Protein AF-A0AA39JCR6-F1 (afdb_monomer)

Foldseek 3Di:
DDFDDDDLQLQLLRQVLVLLLVVCVVDVVVQLVLQVQQPCVASVVLSVVSVCCVVVNDPVVVSSVVLLVVLCVVCVPASPGSDHHDNCSSVVVSRRGPDDQKDKDKDFPVVDPDDLPAPPADQEVQSVPAQSHWAWDPDADPPPRGTITMTMFGQHDRPDDDDDPPPDPHDRNDYDQKDWYAGPVRRIDMDGDRHDWDDDPSGIDD

Sequence (206 aa):
PVGLIWQNNSCAYDCVLTVLCQIWKEDVNLWSNMFAEVNTDWLGRLSNMLRRYTAGLTSFENVRDELRQKYAILDPVHMRYGSFTYVSKVLQPLFLNDRPVRSSIIVCSSINDGILEETMSFYSIRDWVSHDSWERQGSRCSACGAVTHRRYNWNMLPNLLAFSLSGTQHELREIDTEFTLADVHTVRKTYKLRGIIYHSGNHFTA

Nearest PDB structures (foldseek):
  6n13-assembly1_B  TM=3.386E-01  e=4.428E+00  Homo sapiens

Mean predicted aligned error: 6.38 Å

Radius of gyration: 19.6 Å; Cα contacts (8 Å, |Δi|>4): 275; chains: 1; bounding box: 47×36×56 Å

Solvent-accessible surface area (backbone atoms only — not comparable to full-atom values): 12205 Å² total; per-residue (Å²): 135,90,78,68,84,80,53,60,59,34,33,39,57,46,30,53,50,51,40,53,49,55,60,31,67,76,40,57,70,62,37,38,50,55,29,31,71,41,24,53,85,41,29,26,42,45,42,56,44,51,49,37,29,77,70,68,76,45,53,68,62,52,49,50,50,56,51,43,50,56,42,23,72,76,35,56,84,72,39,34,82,60,43,72,65,54,52,61,68,64,43,47,64,48,68,44,51,92,57,79,41,63,49,76,47,81,44,50,54,85,78,45,95,60,87,78,69,72,64,89,65,47,53,31,59,61,53,58,70,37,75,76,39,43,45,79,47,96,53,57,34,89,89,78,63,38,59,22,30,36,38,45,46,34,67,43,82,72,94,74,85,87,85,76,72,82,87,57,92,59,73,63,78,46,80,63,63,58,50,74,47,60,28,81,83,66,54,70,49,77,48,65,64,79,73,63,77,49,79,57,95,96,41,45,46,96

O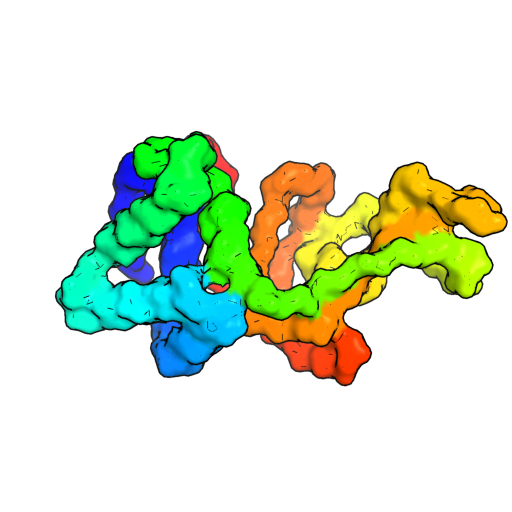rganism: NCBI:txid47425

Secondary structure (DSSP, 8-state):
--PPPP-TT-HHHHHHHHHHHHHHHH-HHHHHHHHHHH-IIIIIHHHHHHHHHHTTSS-HHHHHHHHHHHHHHH-TTTS-TTS---HHHHHHHHT--SS--EEEEEEETTT--S------S-SSHHHHHSTT-EEEEEEEPTTT--EEEEEEEESS--S------TT-SS------SEEEEE-TT--EEEEE-----EEETTEEE-

Structure (mmCIF, N/CA/C/O backbone):
data_AF-A0AA39JCR6-F1
#
_entry.id   AF-A0AA39JCR6-F1
#
loop_
_atom_site.group_PDB
_atom_site.id
_atom_site.type_symbol
_atom_site.label_atom_id
_atom_site.label_alt_id
_atom_site.label_comp_id
_atom_site.label_asym_id
_atom_site.label_entity_id
_atom_site.label_seq_id
_atom_site.pdbx_PDB_ins_code
_atom_site.Cartn_x
_atom_site.Cartn_y
_atom_site.Cartn_z
_atom_site.occupancy
_atom_site.B_iso_or_equiv
_atom_site.auth_seq_id
_atom_site.auth_comp_id
_atom_site.auth_asym_id
_atom_site.auth_atom_id
_atom_site.pdbx_PDB_model_num
ATOM 1 N N . PRO A 1 1 ? -19.114 -1.820 7.420 1.00 57.16 1 PRO A N 1
ATOM 2 C CA . PRO A 1 1 ? -17.769 -1.402 7.893 1.00 57.16 1 PRO A CA 1
ATOM 3 C C . PRO A 1 1 ? -17.896 -0.304 8.955 1.00 57.16 1 PRO A C 1
ATOM 5 O O . PRO A 1 1 ? -18.677 0.618 8.753 1.00 57.16 1 PRO A O 1
ATOM 8 N N . VAL A 1 2 ? -17.183 -0.421 10.080 1.00 66.12 2 VAL A N 1
ATOM 9 C CA . VAL A 1 2 ? -17.065 0.681 11.049 1.00 66.12 2 VAL A CA 1
ATOM 10 C C . VAL A 1 2 ? -15.907 1.552 10.571 1.00 66.12 2 VAL A C 1
ATOM 12 O O . VAL A 1 2 ? -14.773 1.079 10.527 1.00 66.12 2 VAL A O 1
ATOM 15 N N . GLY A 1 3 ? -16.220 2.761 10.109 1.00 76.31 3 GLY A N 1
ATOM 16 C CA . GLY A 1 3 ? -15.221 3.749 9.707 1.00 76.31 3 GLY A CA 1
ATOM 17 C C . GLY A 1 3 ? -14.631 4.481 10.911 1.00 76.31 3 GLY A C 1
ATOM 18 O O . GLY A 1 3 ? -15.131 4.357 12.027 1.00 76.31 3 GLY A O 1
ATOM 19 N N . LEU A 1 4 ? -13.575 5.251 10.663 1.00 88.31 4 LEU A N 1
ATOM 20 C CA . LEU A 1 4 ? -13.015 6.195 11.629 1.00 88.31 4 LEU A CA 1
ATOM 21 C C . LEU A 1 4 ? -13.820 7.491 11.624 1.00 88.31 4 LEU A C 1
ATOM 23 O O . LEU A 1 4 ? -14.208 7.984 10.562 1.00 88.31 4 LEU A O 1
ATOM 27 N N . ILE A 1 5 ? -14.028 8.079 12.801 1.00 88.75 5 ILE A N 1
ATOM 28 C CA . ILE A 1 5 ? -14.567 9.437 12.885 1.00 88.75 5 ILE A CA 1
ATOM 29 C C . ILE A 1 5 ? -13.461 10.418 12.482 1.00 88.75 5 ILE A C 1
ATOM 31 O O . ILE A 1 5 ? -12.427 10.525 13.151 1.00 88.75 5 ILE A O 1
ATOM 35 N N . TRP A 1 6 ? -13.682 11.138 11.378 1.00 87.75 6 TRP A N 1
ATOM 36 C CA . TRP A 1 6 ? -12.725 12.114 10.861 1.00 87.75 6 TRP A CA 1
ATOM 37 C C . TRP A 1 6 ? -12.461 13.227 11.881 1.00 87.75 6 TRP A C 1
ATOM 39 O O . TRP A 1 6 ? -13.390 13.849 12.397 1.00 87.75 6 TRP A O 1
ATOM 49 N N . GLN A 1 7 ? -11.184 13.501 12.160 1.00 89.12 7 GLN A N 1
ATOM 50 C CA . GLN A 1 7 ? -10.790 14.535 13.110 1.00 89.12 7 GLN A CA 1
ATOM 51 C C . GLN A 1 7 ? -9.405 15.112 12.796 1.00 89.12 7 GLN A C 1
ATOM 53 O O . GLN A 1 7 ? -8.451 14.389 12.509 1.00 89.12 7 GLN A O 1
ATOM 58 N N . ASN A 1 8 ? -9.248 16.434 12.926 1.00 88.88 8 ASN A N 1
ATOM 59 C CA . ASN A 1 8 ? -7.949 17.109 12.808 1.00 88.88 8 ASN A CA 1
ATOM 60 C C . ASN A 1 8 ? -7.215 16.749 11.500 1.00 88.88 8 ASN A C 1
ATOM 62 O O . ASN A 1 8 ? -6.058 16.325 11.539 1.00 88.88 8 ASN A O 1
ATOM 66 N N . ASN A 1 9 ? -7.901 16.843 10.355 1.00 90.31 9 ASN A N 1
ATOM 67 C CA . ASN A 1 9 ? -7.351 16.527 9.029 1.00 90.31 9 ASN A CA 1
ATOM 68 C C . ASN A 1 9 ? -6.806 15.088 8.897 1.00 90.31 9 ASN A C 1
ATOM 70 O O . ASN A 1 9 ? -5.835 14.840 8.188 1.00 90.31 9 ASN A O 1
ATOM 74 N N . SER A 1 10 ? -7.428 14.116 9.574 1.00 93.00 10 SER A N 1
ATOM 75 C CA . SER A 1 10 ? -6.982 12.717 9.573 1.00 93.00 10 SER A CA 1
ATOM 76 C C . SER A 1 10 ? -7.332 11.900 8.331 1.00 93.00 10 SER A C 1
ATOM 78 O O . SER A 1 10 ? -6.876 10.767 8.234 1.00 93.00 10 SER A O 1
ATOM 80 N N . CYS A 1 11 ? -8.107 12.433 7.385 1.00 93.25 11 CYS A N 1
ATOM 81 C CA . CYS A 1 11 ? -8.759 11.656 6.324 1.00 93.25 11 CYS A CA 1
ATOM 82 C C . CYS A 1 11 ? -7.802 10.753 5.521 1.00 93.25 11 CYS A C 1
ATOM 84 O O . CYS A 1 11 ? -8.154 9.618 5.215 1.00 93.25 11 CYS A O 1
ATOM 86 N N . ALA A 1 12 ? -6.565 11.190 5.258 1.00 93.56 12 ALA A N 1
ATOM 87 C CA . ALA A 1 12 ? -5.547 10.350 4.618 1.00 93.56 12 ALA A CA 1
ATOM 88 C C . ALA A 1 12 ? -5.188 9.103 5.454 1.00 93.56 12 ALA A C 1
ATOM 90 O O . ALA A 1 12 ? -5.100 8.000 4.917 1.00 93.56 12 ALA A O 1
ATOM 91 N N . TYR A 1 13 ? -5.014 9.265 6.770 1.00 95.31 13 TYR A N 1
ATOM 92 C CA . TYR A 1 13 ? -4.784 8.152 7.695 1.00 95.31 13 TYR A CA 1
ATOM 93 C C . TYR A 1 13 ? -6.018 7.264 7.796 1.00 95.31 13 TYR A C 1
ATOM 95 O O . TYR A 1 13 ? -5.885 6.045 7.750 1.00 95.31 13 TYR A O 1
ATOM 103 N N . ASP A 1 14 ? -7.202 7.870 7.898 1.00 95.50 14 ASP A N 1
ATOM 104 C CA . ASP A 1 14 ? -8.459 7.146 8.068 1.00 95.50 14 ASP A CA 1
ATOM 105 C C . ASP A 1 14 ? -8.721 6.202 6.891 1.00 95.50 14 ASP A C 1
ATOM 107 O O . ASP A 1 14 ? -9.046 5.031 7.088 1.00 95.50 14 ASP A O 1
ATOM 111 N N . CYS A 1 15 ? -8.492 6.685 5.668 1.00 95.12 15 CYS A N 1
ATOM 112 C CA . CYS A 1 15 ? -8.613 5.903 4.441 1.00 95.12 15 CYS A CA 1
ATOM 113 C C . CYS A 1 15 ? -7.629 4.730 4.407 1.00 95.12 15 CYS A C 1
ATOM 115 O O . CYS A 1 15 ? -8.031 3.582 4.220 1.00 95.12 15 CYS A O 1
ATOM 117 N N . VAL A 1 16 ? -6.340 5.006 4.636 1.00 95.94 16 VAL A N 1
ATOM 118 C CA . VAL A 1 16 ? -5.291 3.975 4.618 1.00 95.94 16 VAL A CA 1
ATOM 119 C C . VAL A 1 16 ? -5.554 2.913 5.686 1.00 95.94 16 VAL A C 1
ATOM 121 O O . VAL A 1 16 ? -5.506 1.718 5.396 1.00 95.94 16 VAL A O 1
ATOM 124 N N . LEU A 1 17 ? -5.874 3.330 6.912 1.00 96.69 17 LEU A N 1
ATOM 125 C CA . LEU A 1 17 ? -6.163 2.420 8.016 1.00 96.69 17 LEU A CA 1
ATOM 126 C C . LEU A 1 17 ? -7.419 1.601 7.761 1.00 96.69 17 LEU A C 1
ATOM 128 O O . LEU A 1 17 ? -7.417 0.414 8.068 1.00 96.69 17 LEU A O 1
ATOM 132 N N . THR A 1 18 ? -8.467 2.195 7.190 1.00 95.94 18 THR A N 1
ATOM 133 C CA . THR A 1 18 ? -9.698 1.469 6.861 1.00 95.94 18 THR A CA 1
ATOM 134 C C . THR A 1 18 ? -9.405 0.340 5.878 1.00 95.94 18 THR A C 1
ATOM 136 O O . THR A 1 18 ? -9.743 -0.806 6.173 1.00 95.94 18 THR A O 1
ATOM 139 N N . VAL A 1 19 ? -8.703 0.620 4.773 1.00 96.38 19 VAL A N 1
ATOM 140 C CA . VAL A 1 19 ? -8.328 -0.400 3.777 1.00 96.38 19 VAL A CA 1
ATOM 141 C C . VAL A 1 19 ? -7.448 -1.487 4.400 1.00 96.38 19 VAL A C 1
ATOM 143 O O . VAL A 1 19 ? -7.758 -2.672 4.286 1.00 96.38 19 VAL A O 1
ATOM 146 N N . LEU A 1 20 ? -6.384 -1.109 5.117 1.00 97.12 20 LEU A N 1
ATOM 147 C CA . LEU A 1 20 ? -5.472 -2.076 5.742 1.00 97.12 20 LEU A CA 1
ATOM 148 C C . LEU A 1 20 ? -6.151 -2.910 6.834 1.00 97.12 20 LEU A C 1
ATOM 150 O O . LEU A 1 20 ? -5.862 -4.097 6.961 1.00 97.12 20 LEU A O 1
ATOM 154 N N . CYS A 1 21 ? -7.068 -2.321 7.601 1.00 96.69 21 CYS A N 1
ATOM 155 C CA . CYS A 1 21 ? -7.854 -3.029 8.607 1.00 96.69 21 CYS A CA 1
ATOM 156 C C . CYS A 1 21 ? -8.801 -4.041 7.957 1.00 96.69 21 CYS A C 1
ATOM 158 O O . CYS A 1 21 ? -8.893 -5.165 8.444 1.00 96.69 21 CYS A O 1
ATOM 160 N N . GLN A 1 22 ? -9.462 -3.690 6.845 1.00 95.50 22 GLN A N 1
ATOM 161 C CA . GLN A 1 22 ? -10.295 -4.651 6.111 1.00 95.50 22 GLN A CA 1
ATOM 162 C C . GLN A 1 22 ? -9.467 -5.832 5.612 1.00 95.50 22 GLN A C 1
ATOM 164 O O . GLN A 1 22 ? -9.835 -6.967 5.896 1.00 95.50 22 GLN A O 1
ATOM 169 N N . ILE A 1 23 ? -8.323 -5.568 4.970 1.00 96.38 23 ILE A N 1
ATOM 170 C CA . ILE A 1 23 ? -7.386 -6.611 4.528 1.00 96.38 23 ILE A CA 1
ATOM 171 C C . ILE A 1 23 ? -7.001 -7.508 5.708 1.00 96.38 23 ILE A C 1
ATOM 173 O O . ILE A 1 23 ? -7.163 -8.721 5.650 1.00 96.38 23 ILE A O 1
ATOM 177 N N . TRP A 1 24 ? -6.545 -6.908 6.809 1.00 97.50 24 TRP A N 1
ATOM 178 C CA . TRP A 1 24 ? -6.063 -7.642 7.976 1.00 97.50 24 TRP A CA 1
ATOM 179 C C . TRP A 1 24 ? -7.145 -8.506 8.640 1.00 97.50 24 TRP A C 1
ATOM 181 O O . TRP A 1 24 ? -6.852 -9.598 9.123 1.00 97.50 24 TRP A O 1
ATOM 191 N N . LYS A 1 25 ? -8.403 -8.051 8.645 1.00 96.06 25 LYS A N 1
ATOM 192 C CA . LYS A 1 25 ? -9.530 -8.787 9.235 1.00 96.06 25 LYS A CA 1
ATOM 193 C C . LYS A 1 25 ? -9.978 -10.001 8.420 1.00 96.06 25 LYS A C 1
ATOM 195 O O . LYS A 1 25 ? -10.699 -10.820 8.982 1.00 96.06 25 LYS A O 1
ATOM 200 N N . GLU A 1 26 ? -9.586 -10.129 7.151 1.00 95.62 26 GLU A N 1
ATOM 201 C CA . GLU A 1 26 ? -9.928 -11.309 6.339 1.00 95.62 26 GLU A CA 1
ATOM 202 C C . GLU A 1 26 ? -9.328 -12.592 6.922 1.00 95.62 26 GLU A C 1
ATOM 204 O O . GLU A 1 26 ? -9.999 -13.615 6.997 1.00 95.62 26 GLU A O 1
ATOM 209 N N . ASP A 1 27 ? -8.076 -12.511 7.370 1.00 97.12 27 ASP A N 1
ATOM 210 C CA . ASP A 1 27 ? -7.384 -13.568 8.101 1.00 97.12 27 ASP A CA 1
ATOM 211 C C . ASP A 1 27 ? -6.324 -12.926 9.000 1.00 97.12 27 ASP A C 1
ATOM 213 O O . ASP A 1 27 ? -5.224 -12.567 8.571 1.00 97.12 27 ASP A O 1
ATOM 217 N N . VAL A 1 28 ? -6.676 -12.779 10.276 1.00 97.25 28 VAL A N 1
ATOM 218 C CA . VAL A 1 28 ? -5.853 -12.091 11.275 1.00 97.25 28 VAL A CA 1
ATOM 219 C C . VAL A 1 28 ? -4.483 -12.744 11.444 1.00 97.25 28 VAL A C 1
ATOM 221 O O . VAL A 1 28 ? -3.499 -12.041 11.687 1.00 97.25 28 VAL A O 1
ATOM 224 N N . ASN A 1 29 ? -4.388 -14.069 11.341 1.00 96.75 29 ASN A N 1
ATOM 225 C CA . ASN A 1 29 ? -3.125 -14.771 11.555 1.00 96.75 29 ASN A CA 1
ATOM 226 C C . ASN A 1 29 ? -2.219 -14.612 10.336 1.00 96.75 29 ASN A C 1
ATOM 228 O O . ASN A 1 29 ? -1.067 -14.199 10.484 1.00 96.75 29 ASN A O 1
ATOM 232 N N . LEU A 1 30 ? -2.762 -14.851 9.141 1.00 96.81 30 LEU A N 1
ATOM 233 C CA . LEU A 1 30 ? -2.040 -14.688 7.883 1.00 96.81 30 LEU A CA 1
ATOM 234 C C . LEU A 1 30 ? -1.541 -13.252 7.710 1.00 96.81 30 LEU A C 1
ATOM 236 O O . LEU A 1 30 ? -0.349 -13.026 7.500 1.00 96.81 30 LEU A O 1
ATOM 240 N N . TRP A 1 31 ? -2.429 -12.267 7.849 1.00 97.44 31 TRP A N 1
ATOM 241 C CA . TRP A 1 31 ? -2.084 -10.876 7.581 1.00 97.44 31 TRP A CA 1
ATOM 242 C C . TRP A 1 31 ? -1.215 -10.247 8.662 1.00 97.44 31 TRP A C 1
ATOM 244 O O . TRP A 1 31 ? -0.433 -9.357 8.344 1.00 97.44 31 TRP A O 1
ATOM 254 N N . SER A 1 32 ? -1.269 -10.720 9.912 1.00 97.25 32 SER A N 1
ATOM 255 C CA . SER A 1 32 ? -0.290 -10.291 10.922 1.00 97.25 32 SER A CA 1
ATOM 256 C C . SER A 1 32 ? 1.132 -10.687 10.523 1.00 97.25 32 SER A C 1
ATOM 258 O O . SER A 1 32 ? 2.037 -9.861 10.639 1.00 97.25 32 SER A O 1
ATOM 260 N N . ASN A 1 33 ? 1.310 -11.909 10.007 1.00 96.56 33 ASN A N 1
ATOM 261 C CA . ASN A 1 33 ? 2.604 -12.390 9.522 1.00 96.56 33 ASN A CA 1
ATOM 262 C C . ASN A 1 33 ? 3.027 -11.634 8.257 1.00 96.56 33 ASN A C 1
ATOM 264 O O . ASN A 1 33 ? 4.115 -11.067 8.223 1.00 96.56 33 ASN A O 1
ATOM 268 N N . MET A 1 34 ? 2.139 -11.522 7.262 1.00 95.50 34 MET A N 1
ATOM 269 C CA . MET A 1 34 ? 2.436 -10.808 6.013 1.00 95.50 34 MET A CA 1
ATOM 270 C C . MET A 1 34 ? 2.773 -9.330 6.234 1.00 95.50 34 MET A C 1
ATOM 272 O O . MET A 1 34 ? 3.615 -8.787 5.525 1.00 95.50 34 MET A O 1
ATOM 276 N N . PHE A 1 35 ? 2.131 -8.664 7.197 1.00 96.31 35 PHE A N 1
ATOM 277 C CA . PHE A 1 35 ? 2.441 -7.278 7.551 1.00 96.31 35 PHE A CA 1
ATOM 278 C C . PHE A 1 35 ? 3.835 -7.165 8.177 1.00 96.31 35 PHE A C 1
ATOM 280 O O . PHE A 1 35 ? 4.591 -6.265 7.819 1.00 96.31 35 PHE A O 1
ATOM 287 N N . ALA A 1 36 ? 4.188 -8.085 9.078 1.00 94.81 36 ALA A N 1
ATOM 288 C CA . ALA A 1 36 ? 5.503 -8.111 9.712 1.00 94.81 36 ALA A CA 1
ATOM 289 C C . ALA A 1 36 ? 6.638 -8.450 8.728 1.00 94.81 36 ALA A C 1
ATOM 291 O O . ALA A 1 36 ? 7.747 -7.955 8.905 1.00 94.81 36 ALA A O 1
ATOM 292 N N . GLU A 1 37 ? 6.361 -9.243 7.687 1.00 92.94 37 GLU A N 1
ATOM 293 C CA . GLU A 1 37 ? 7.314 -9.551 6.609 1.00 92.94 37 GLU A CA 1
ATOM 294 C C . GLU A 1 37 ? 7.673 -8.338 5.744 1.00 92.94 37 GLU A C 1
ATOM 296 O O . GLU A 1 37 ? 8.781 -8.285 5.214 1.00 92.94 37 GLU A O 1
ATOM 301 N N . VAL A 1 38 ? 6.758 -7.373 5.578 1.00 92.31 38 VAL A N 1
ATOM 302 C CA . VAL A 1 38 ? 7.065 -6.128 4.851 1.00 92.31 38 VAL A CA 1
ATOM 303 C C . VAL A 1 38 ? 8.031 -5.281 5.674 1.00 92.31 38 VAL A C 1
ATOM 305 O O . VAL A 1 38 ? 9.079 -4.877 5.175 1.00 92.31 38 VAL A O 1
ATOM 308 N N . ASN A 1 39 ? 7.662 -5.022 6.929 1.00 93.25 39 ASN A N 1
ATOM 309 C CA . ASN A 1 39 ? 8.529 -4.468 7.962 1.00 93.25 39 ASN A CA 1
ATOM 310 C C . ASN A 1 39 ? 7.868 -4.646 9.337 1.00 93.25 39 ASN A C 1
ATOM 312 O O . ASN A 1 39 ? 6.644 -4.557 9.502 1.00 93.25 39 ASN A O 1
ATOM 316 N N . THR A 1 40 ? 8.685 -4.840 10.365 1.00 94.19 40 THR A N 1
ATOM 317 C CA . THR A 1 40 ? 8.201 -4.992 11.743 1.00 94.19 40 THR A CA 1
ATOM 318 C C . THR A 1 40 ? 7.857 -3.648 12.391 1.00 94.19 40 THR A C 1
ATOM 320 O O . THR A 1 40 ? 6.926 -3.565 13.197 1.00 94.19 40 THR A O 1
ATOM 323 N N . ASP A 1 41 ? 8.553 -2.577 12.005 1.00 94.31 41 ASP A N 1
ATOM 324 C CA . ASP A 1 41 ? 8.458 -1.260 12.643 1.00 94.31 41 ASP A CA 1
ATOM 325 C C . ASP A 1 41 ? 7.154 -0.504 12.374 1.00 94.31 41 ASP A C 1
ATOM 327 O O . ASP A 1 41 ? 6.732 0.303 13.224 1.00 94.31 41 ASP A O 1
ATOM 331 N N . TRP A 1 42 ? 6.520 -0.749 11.224 1.00 95.81 42 TRP A N 1
ATOM 332 C CA . TRP A 1 42 ? 5.294 -0.080 10.796 1.00 95.81 42 TRP A CA 1
ATOM 333 C C . TRP A 1 42 ? 4.131 -1.039 10.625 1.00 95.81 42 TRP A C 1
ATOM 335 O O . TRP A 1 42 ? 3.200 -0.978 11.424 1.00 95.81 42 TRP A O 1
ATOM 345 N N . LEU A 1 43 ? 4.157 -1.913 9.618 1.00 96.25 43 LEU A N 1
ATOM 346 C CA . LEU A 1 43 ? 3.034 -2.815 9.352 1.00 96.25 43 LEU A CA 1
ATOM 347 C C . LEU A 1 43 ? 2.933 -3.909 10.420 1.00 96.25 43 LEU A C 1
ATOM 349 O O . LEU A 1 43 ? 1.836 -4.159 10.926 1.00 96.25 43 LEU A O 1
ATOM 353 N N . GLY A 1 44 ? 4.056 -4.483 10.859 1.00 96.44 44 GLY A N 1
ATOM 354 C CA . GLY A 1 44 ? 4.084 -5.394 12.009 1.00 96.44 44 GLY A CA 1
ATOM 355 C C . GLY A 1 44 ? 3.588 -4.737 13.305 1.00 96.44 44 GLY A C 1
ATOM 356 O O . GLY A 1 44 ? 2.830 -5.328 14.070 1.00 96.44 44 GLY A O 1
ATOM 357 N N . ARG A 1 45 ? 3.932 -3.468 13.548 1.00 96.81 45 ARG A N 1
ATOM 358 C CA . ARG A 1 45 ? 3.365 -2.705 14.671 1.00 96.81 45 ARG A CA 1
ATOM 359 C C . ARG A 1 45 ? 1.869 -2.446 14.488 1.00 96.81 45 ARG A C 1
ATOM 361 O O . ARG A 1 45 ? 1.116 -2.592 15.449 1.00 96.81 45 ARG A O 1
ATOM 368 N N . LEU A 1 46 ? 1.427 -2.084 13.285 1.00 97.75 46 LEU A N 1
ATOM 369 C CA . LEU A 1 46 ? 0.019 -1.841 12.976 1.00 97.75 46 LEU A CA 1
ATOM 370 C C . LEU A 1 46 ? -0.835 -3.079 13.249 1.00 97.75 46 LEU A C 1
ATOM 372 O O . LEU A 1 46 ? -1.883 -2.945 13.873 1.00 97.75 46 LEU A O 1
ATOM 376 N N . SER A 1 47 ? -0.382 -4.276 12.869 1.00 97.56 47 SER A N 1
ATOM 377 C CA . SER A 1 47 ? -1.123 -5.513 13.144 1.00 97.56 47 SER A CA 1
ATOM 378 C C . SER A 1 47 ? -1.319 -5.748 14.650 1.00 97.56 47 SER A C 1
ATOM 380 O O . SER A 1 47 ? -2.416 -6.107 15.081 1.00 97.56 47 SER A O 1
ATOM 382 N N . ASN A 1 48 ? -0.317 -5.434 15.481 1.00 97.62 48 ASN A N 1
ATOM 383 C CA . ASN A 1 48 ? -0.449 -5.469 16.943 1.00 97.62 48 ASN A CA 1
ATOM 384 C C . ASN A 1 48 ? -1.469 -4.442 17.463 1.00 97.62 48 ASN A C 1
ATOM 386 O O . ASN A 1 48 ? -2.263 -4.743 18.357 1.00 97.62 48 ASN A O 1
ATOM 390 N N . MET A 1 49 ? -1.487 -3.233 16.895 1.00 97.75 49 MET A N 1
ATOM 391 C CA . MET A 1 49 ? -2.476 -2.211 17.252 1.00 97.75 49 MET A CA 1
ATOM 392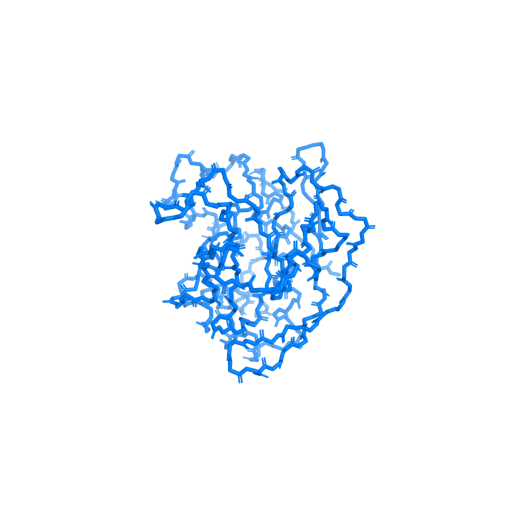 C C . MET A 1 49 ? -3.900 -2.633 16.855 1.00 97.75 49 MET A C 1
ATOM 394 O O . MET A 1 49 ? -4.814 -2.521 17.672 1.00 97.75 49 MET A O 1
ATOM 398 N N . LEU A 1 50 ? -4.082 -3.195 15.656 1.00 97.50 50 LEU A N 1
ATOM 399 C CA . LEU A 1 50 ? -5.365 -3.720 15.173 1.00 97.50 50 LEU A CA 1
ATOM 400 C C . LEU A 1 50 ? -5.863 -4.910 16.005 1.00 97.50 50 LEU A C 1
ATOM 402 O O . LEU A 1 50 ? -7.066 -5.041 16.243 1.00 97.50 50 LEU A O 1
ATOM 406 N N . ARG A 1 51 ? -4.952 -5.741 16.522 1.00 97.44 51 ARG A N 1
ATOM 407 C CA . ARG A 1 51 ? -5.282 -6.818 17.464 1.00 97.44 51 ARG A CA 1
ATOM 408 C C . ARG A 1 51 ? -5.851 -6.276 18.773 1.00 97.44 51 ARG A C 1
ATOM 410 O O . ARG A 1 51 ? -6.874 -6.771 19.233 1.00 97.44 51 ARG A O 1
ATOM 417 N N . ARG A 1 52 ? -5.248 -5.226 19.344 1.00 97.56 52 ARG A N 1
ATOM 418 C CA . ARG A 1 52 ? -5.806 -4.548 20.533 1.00 97.56 52 ARG A CA 1
ATOM 419 C C . ARG A 1 52 ? -7.182 -3.950 20.238 1.00 97.56 52 ARG A C 1
ATOM 421 O O . ARG A 1 52 ? -8.084 -4.093 21.055 1.00 97.56 52 ARG A O 1
ATOM 428 N N . TYR A 1 53 ? -7.348 -3.324 19.073 1.00 96.06 53 TYR A N 1
ATOM 429 C CA . TYR A 1 53 ? -8.626 -2.744 18.653 1.00 96.06 53 TYR A CA 1
ATOM 430 C C . TYR A 1 53 ? -9.727 -3.806 18.539 1.00 96.06 53 TYR A C 1
ATOM 432 O O . TYR A 1 53 ? -10.789 -3.672 19.137 1.00 96.06 53 TYR A O 1
ATOM 440 N N . THR A 1 54 ? -9.465 -4.902 17.828 1.00 94.62 54 THR A N 1
ATOM 441 C CA . THR A 1 54 ? -10.453 -5.980 17.645 1.00 94.62 54 THR A CA 1
ATOM 442 C C . THR A 1 54 ? -10.740 -6.775 18.915 1.00 94.62 54 THR A C 1
ATOM 444 O O . THR A 1 54 ? -11.831 -7.323 19.041 1.00 94.62 54 THR A O 1
ATOM 447 N N . ALA A 1 55 ? -9.819 -6.779 19.880 1.00 95.69 55 ALA A N 1
ATOM 448 C CA . ALA A 1 55 ? -10.051 -7.296 21.226 1.00 95.69 55 ALA A CA 1
ATOM 449 C C . ALA A 1 55 ? -10.830 -6.325 22.143 1.00 95.69 55 ALA A C 1
ATOM 451 O O . ALA A 1 55 ? -11.049 -6.642 23.308 1.00 95.69 55 ALA A O 1
ATOM 452 N N . GLY A 1 56 ? -11.220 -5.138 21.659 1.00 95.94 56 GLY A N 1
ATOM 453 C CA . GLY A 1 56 ? -11.925 -4.124 22.454 1.00 95.94 56 GLY A CA 1
ATOM 454 C C . GLY A 1 56 ? -11.048 -3.404 23.485 1.00 95.94 56 GLY A C 1
ATOM 455 O O . GLY A 1 56 ? -11.568 -2.716 24.356 1.00 95.94 56 GLY A O 1
ATOM 456 N N . LEU A 1 57 ? -9.721 -3.546 23.397 1.00 97.56 57 LEU A N 1
ATOM 457 C CA . LEU A 1 57 ? -8.761 -2.951 24.336 1.00 97.56 57 LEU A CA 1
ATOM 458 C C . LEU A 1 57 ? -8.391 -1.504 23.979 1.00 97.56 57 LEU A C 1
ATOM 460 O O . LEU A 1 57 ? -7.729 -0.823 24.756 1.00 97.56 57 LEU A O 1
ATOM 464 N N . THR A 1 58 ? -8.760 -1.042 22.785 1.00 96.94 58 THR A N 1
ATOM 465 C CA . THR A 1 58 ? -8.563 0.338 22.331 1.00 96.94 58 THR A CA 1
ATOM 466 C C . THR A 1 58 ? -9.587 0.691 21.248 1.00 96.94 58 THR A C 1
ATOM 468 O O . THR A 1 58 ? -10.210 -0.205 20.676 1.00 96.94 58 THR A O 1
ATOM 471 N N . SER A 1 59 ? -9.771 1.978 20.952 1.00 96.06 59 SER A N 1
ATOM 472 C CA . SER A 1 59 ? -10.599 2.439 19.830 1.00 96.06 59 SER A CA 1
ATOM 473 C C . SER A 1 59 ? -9.813 2.441 18.517 1.00 96.06 59 SER A C 1
ATOM 475 O O . SER A 1 59 ? -8.579 2.390 18.510 1.00 96.06 59 SER A O 1
ATOM 477 N N . PHE A 1 60 ? -10.514 2.525 17.385 1.00 95.88 60 PHE A N 1
ATOM 478 C CA . PHE A 1 60 ? -9.829 2.631 16.098 1.00 95.88 60 PHE A CA 1
ATOM 479 C C . PHE A 1 60 ? -9.144 4.002 15.959 1.00 95.88 60 PHE A C 1
ATOM 481 O O . PHE A 1 60 ? -8.034 4.098 15.436 1.00 95.88 60 PHE A O 1
ATOM 488 N N . GLU A 1 61 ? -9.754 5.052 16.511 1.00 96.75 61 GLU A N 1
ATOM 489 C CA . GLU A 1 61 ? -9.205 6.407 16.590 1.00 96.75 61 GLU A CA 1
ATOM 490 C C . GLU A 1 61 ? -7.878 6.431 17.353 1.00 96.75 61 GLU A C 1
ATOM 492 O O . GLU A 1 61 ? -6.939 7.094 16.924 1.00 96.75 61 GLU A O 1
ATOM 497 N N . ASN A 1 62 ? -7.744 5.639 18.420 1.00 96.50 62 ASN A N 1
ATOM 498 C CA . ASN A 1 62 ? -6.476 5.514 19.135 1.00 96.50 62 ASN A CA 1
ATOM 499 C C . ASN A 1 62 ? -5.399 4.842 18.274 1.00 96.50 62 ASN A C 1
ATOM 501 O O . ASN A 1 62 ? -4.256 5.288 18.284 1.00 96.50 62 ASN A O 1
ATOM 505 N N . VAL A 1 63 ? -5.741 3.810 17.488 1.00 97.06 63 VAL A N 1
ATOM 506 C CA . VAL A 1 63 ? -4.791 3.197 16.535 1.00 97.06 63 VAL A CA 1
ATOM 507 C C . VAL A 1 63 ? -4.294 4.237 15.530 1.00 97.06 63 VAL A C 1
ATOM 509 O O . VAL A 1 63 ? -3.095 4.313 15.248 1.00 97.06 63 VAL A O 1
ATOM 512 N N . ARG A 1 64 ? -5.205 5.065 15.010 1.00 96.38 64 ARG A N 1
ATOM 513 C CA . ARG A 1 64 ? -4.868 6.183 14.129 1.00 96.38 64 ARG A CA 1
ATOM 514 C C . ARG A 1 64 ? -3.949 7.182 14.816 1.00 96.38 64 ARG A C 1
ATOM 516 O O . ARG A 1 64 ? -2.933 7.560 14.237 1.00 96.38 64 ARG A O 1
ATOM 523 N N . ASP A 1 65 ? -4.291 7.621 16.018 1.00 96.06 65 ASP A N 1
ATOM 524 C CA . ASP A 1 65 ? -3.565 8.693 16.692 1.00 96.06 65 ASP A CA 1
ATOM 525 C C . ASP A 1 65 ? -2.180 8.234 17.168 1.00 96.06 65 ASP A C 1
ATOM 527 O O . ASP A 1 65 ? -1.216 8.984 17.011 1.00 96.06 65 ASP A O 1
ATOM 531 N N . GLU A 1 66 ? -2.029 6.979 17.602 1.00 95.75 66 GLU A N 1
ATOM 532 C CA . GLU A 1 66 ? -0.719 6.357 17.850 1.00 95.75 66 GLU A CA 1
ATOM 533 C C . GLU A 1 66 ? 0.146 6.338 16.577 1.00 95.75 66 GLU A C 1
ATOM 535 O O . GLU A 1 66 ? 1.331 6.691 16.613 1.00 95.75 66 GLU A O 1
ATOM 540 N N . LEU A 1 67 ? -0.438 5.984 15.425 1.00 95.06 67 LEU A N 1
ATOM 541 C CA . LEU A 1 67 ? 0.275 6.012 14.148 1.00 95.06 67 LEU A CA 1
ATOM 542 C C . LEU A 1 67 ? 0.703 7.445 13.789 1.00 95.06 67 LEU A C 1
ATOM 544 O O . LEU A 1 67 ? 1.868 7.673 13.463 1.00 95.06 67 LEU A O 1
ATOM 548 N N . ARG A 1 68 ? -0.203 8.425 13.899 1.00 95.00 68 ARG A N 1
ATOM 549 C CA . ARG A 1 68 ? 0.082 9.848 13.634 1.00 95.00 68 ARG A CA 1
ATOM 550 C C . ARG A 1 68 ? 1.194 10.393 14.520 1.00 95.00 68 ARG A C 1
ATOM 552 O O . ARG A 1 68 ? 2.033 11.145 14.035 1.00 95.00 68 ARG A O 1
ATOM 559 N N . GLN A 1 69 ? 1.222 10.019 15.797 1.00 94.44 69 GLN A N 1
ATOM 560 C CA . GLN A 1 69 ? 2.297 10.412 16.708 1.00 94.44 69 GLN A CA 1
ATOM 561 C C . GLN A 1 69 ? 3.650 9.871 16.238 1.00 94.44 69 GLN A C 1
ATOM 563 O O . GLN A 1 69 ? 4.617 10.629 16.177 1.00 94.44 69 GLN A O 1
ATOM 568 N N . LYS A 1 70 ? 3.717 8.597 15.825 1.00 94.50 70 LYS A N 1
ATOM 569 C CA . LYS A 1 70 ? 4.949 8.016 15.266 1.00 94.50 70 LYS A CA 1
ATOM 570 C C . LYS A 1 70 ? 5.416 8.773 14.018 1.00 94.50 70 LYS A C 1
ATOM 572 O O . LYS A 1 70 ? 6.602 9.068 13.894 1.00 94.50 70 LYS A O 1
ATOM 577 N N . TYR A 1 71 ? 4.495 9.133 13.125 1.00 94.62 71 TYR A N 1
ATOM 578 C CA . TYR A 1 71 ? 4.800 9.958 11.954 1.00 94.62 71 TYR A CA 1
ATOM 579 C C . TYR A 1 71 ? 5.324 11.349 12.322 1.00 94.62 71 TYR A C 1
ATOM 581 O O . TYR A 1 71 ? 6.336 11.777 11.776 1.00 94.62 71 TYR A O 1
ATOM 589 N N . ALA A 1 72 ? 4.676 12.030 13.268 1.00 93.88 72 ALA A N 1
ATOM 590 C CA . ALA A 1 72 ? 5.069 13.367 13.701 1.00 93.88 72 ALA A CA 1
ATOM 591 C C . ALA A 1 72 ? 6.453 13.397 14.371 1.00 93.88 72 ALA A C 1
ATOM 593 O O . ALA A 1 72 ? 7.138 14.410 14.295 1.00 93.88 72 ALA A O 1
ATOM 594 N N . ILE A 1 73 ? 6.878 12.301 15.009 1.00 93.44 73 ILE A N 1
ATOM 595 C CA . ILE A 1 73 ? 8.236 12.169 15.560 1.00 93.44 73 ILE A CA 1
ATOM 596 C C . ILE A 1 73 ? 9.273 12.035 14.437 1.00 93.44 73 ILE A C 1
ATOM 598 O O . ILE A 1 73 ? 10.354 12.609 14.533 1.00 93.44 73 ILE A O 1
ATOM 602 N N . LEU A 1 74 ? 8.958 11.278 13.384 1.00 91.38 74 LEU A N 1
ATOM 603 C CA . LEU A 1 74 ? 9.900 10.980 12.301 1.00 91.38 74 LEU A CA 1
ATOM 604 C C . LEU A 1 74 ? 10.025 12.103 11.272 1.00 91.38 74 LEU A C 1
ATOM 606 O O . LEU A 1 74 ? 11.113 12.337 10.754 1.00 91.38 74 LEU A O 1
ATOM 610 N N . ASP A 1 75 ? 8.927 12.791 10.978 1.00 89.81 75 ASP A N 1
ATOM 611 C CA . ASP A 1 75 ? 8.900 13.926 10.060 1.00 89.81 75 ASP A CA 1
ATOM 612 C C . ASP A 1 75 ? 8.049 15.061 10.657 1.00 89.81 75 ASP A C 1
ATOM 614 O O . ASP A 1 75 ? 6.916 15.301 10.228 1.00 89.81 75 ASP A O 1
ATOM 618 N N . PRO A 1 76 ? 8.565 15.771 11.677 1.00 90.44 76 PRO A N 1
ATOM 619 C CA . PRO A 1 76 ? 7.816 16.821 12.370 1.00 90.44 76 PRO A CA 1
ATOM 620 C C . PRO A 1 76 ? 7.467 18.014 11.473 1.00 90.44 76 PRO A C 1
ATOM 622 O O . PRO A 1 76 ? 6.578 18.795 11.814 1.00 90.44 76 PRO A O 1
ATOM 625 N N . VAL A 1 77 ? 8.155 18.163 10.336 1.00 87.94 77 VAL A N 1
ATOM 626 C CA . VAL A 1 77 ? 7.938 19.260 9.388 1.00 87.94 77 VAL A CA 1
ATOM 627 C C . VAL A 1 77 ? 6.750 18.957 8.479 1.00 87.94 77 VAL A C 1
ATOM 629 O O . VAL A 1 77 ? 5.867 19.802 8.340 1.00 87.94 77 VAL A O 1
ATOM 632 N N . HIS A 1 78 ? 6.686 17.757 7.892 1.00 86.00 78 HIS A N 1
ATOM 633 C CA . HIS A 1 78 ? 5.655 17.426 6.898 1.00 86.00 78 HIS A CA 1
ATOM 634 C C . HIS A 1 78 ? 4.504 16.579 7.453 1.00 86.00 78 HIS A C 1
ATOM 636 O O . HIS A 1 78 ? 3.440 16.527 6.840 1.00 86.00 78 HIS A O 1
ATOM 642 N N . MET A 1 79 ? 4.685 15.924 8.604 1.00 90.75 79 MET A N 1
ATOM 643 C CA . MET A 1 79 ? 3.712 14.998 9.203 1.00 90.75 79 MET A CA 1
ATOM 644 C C . MET A 1 79 ? 3.248 15.447 10.593 1.00 90.75 79 MET A C 1
ATOM 646 O O . MET A 1 79 ? 2.917 14.629 11.455 1.00 90.75 79 MET A O 1
ATOM 650 N N . ARG A 1 80 ? 3.198 16.763 10.824 1.00 88.81 80 ARG A N 1
ATOM 651 C CA . ARG A 1 80 ? 2.721 17.339 12.084 1.00 88.81 80 ARG A CA 1
ATOM 652 C C . ARG A 1 80 ? 1.270 16.935 12.372 1.00 88.81 80 ARG A C 1
ATOM 654 O O . ARG A 1 80 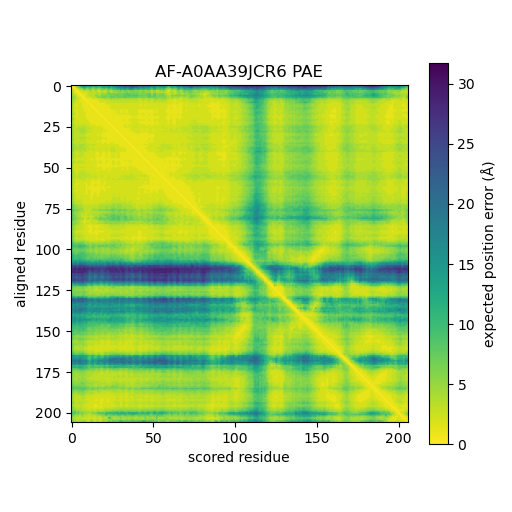? 0.402 16.935 11.498 1.00 88.81 80 ARG A O 1
ATOM 661 N N . TYR A 1 81 ? 0.989 16.637 13.638 1.00 87.44 81 TYR A N 1
ATOM 662 C CA . TYR A 1 81 ? -0.367 16.341 14.093 1.00 87.44 81 TYR A CA 1
ATOM 663 C C . TYR A 1 81 ? -1.322 17.512 13.800 1.00 87.44 81 TYR A C 1
ATOM 665 O O . TYR A 1 81 ? -1.004 18.666 14.081 1.00 87.44 81 TYR A O 1
ATOM 673 N N . GLY A 1 82 ? -2.493 17.213 13.236 1.00 85.75 82 GLY A N 1
ATOM 674 C CA . GLY A 1 82 ? -3.487 18.206 12.813 1.00 85.75 82 GLY A CA 1
ATOM 675 C C . GLY A 1 82 ? -3.272 18.823 11.426 1.00 85.75 82 GLY A C 1
ATOM 676 O O . GLY A 1 82 ? -4.189 19.460 10.910 1.00 85.75 82 GLY A O 1
ATOM 677 N N . SER A 1 83 ? -2.116 18.622 10.793 1.00 88.06 83 SER A N 1
ATOM 678 C CA . SER A 1 83 ? -1.840 19.145 9.451 1.00 88.06 83 SER A CA 1
ATOM 679 C C . SER A 1 83 ? -2.430 18.264 8.348 1.00 88.06 83 SER A C 1
ATOM 681 O O . SER A 1 83 ? -2.632 17.062 8.534 1.00 88.06 83 SER A O 1
ATOM 683 N N . PHE A 1 84 ? -2.679 18.866 7.181 1.00 89.12 84 PHE A N 1
ATOM 684 C CA . PHE A 1 84 ? -2.941 18.112 5.956 1.00 89.12 84 PHE A CA 1
ATOM 685 C C . PHE A 1 84 ? -1.735 17.241 5.602 1.00 89.12 84 PHE A C 1
ATOM 687 O O . PHE A 1 84 ? -0.590 17.640 5.807 1.00 89.12 84 PHE A O 1
ATOM 694 N N . THR A 1 85 ? -1.999 16.063 5.043 1.00 90.38 85 THR A N 1
ATOM 695 C CA . THR A 1 85 ? -0.960 15.187 4.506 1.00 90.38 85 THR A CA 1
ATOM 696 C C . THR A 1 85 ? -1.450 14.468 3.257 1.00 90.38 85 THR A C 1
ATOM 698 O O . THR A 1 85 ? -2.653 14.333 3.027 1.00 90.38 85 THR A O 1
ATOM 701 N N . TYR A 1 86 ? -0.504 13.991 2.458 1.00 89.31 86 TYR A N 1
ATOM 702 C CA . TYR A 1 86 ? -0.775 13.171 1.289 1.00 89.31 86 TYR A CA 1
ATOM 703 C C . TYR A 1 86 ? -0.837 11.696 1.682 1.00 89.31 86 TYR A C 1
ATOM 705 O O . TYR A 1 86 ? -0.016 11.212 2.461 1.00 89.31 86 TYR A O 1
ATOM 713 N N . VAL A 1 87 ? -1.746 10.944 1.061 1.00 92.19 87 VAL A N 1
ATOM 714 C CA . VAL A 1 87 ? -1.813 9.479 1.207 1.00 92.19 87 VAL A CA 1
ATOM 715 C C . VAL A 1 87 ? -0.465 8.825 0.889 1.00 92.19 87 VAL A C 1
ATOM 717 O O . VAL A 1 87 ? -0.046 7.920 1.602 1.00 92.19 87 VAL A O 1
ATOM 720 N N . SER A 1 88 ? 0.272 9.329 -0.105 1.00 91.06 88 SER A N 1
ATOM 721 C CA . SER A 1 88 ? 1.616 8.837 -0.441 1.00 91.06 88 SER A CA 1
ATOM 722 C C . SER A 1 88 ? 2.605 8.931 0.728 1.00 91.06 88 SER A C 1
ATOM 724 O O . SER A 1 88 ? 3.401 8.016 0.924 1.00 91.06 88 SER A O 1
ATOM 726 N N . LYS A 1 89 ? 2.524 9.985 1.549 1.00 91.56 89 LYS A N 1
ATOM 727 C CA . LYS A 1 89 ? 3.365 10.154 2.744 1.00 91.56 89 LYS A CA 1
ATOM 728 C C . LYS A 1 89 ? 2.983 9.195 3.868 1.00 91.56 89 LYS A C 1
ATOM 730 O O . LYS A 1 89 ? 3.866 8.729 4.579 1.00 91.56 89 LYS A O 1
ATOM 735 N N . VAL A 1 90 ? 1.697 8.862 3.994 1.00 94.06 90 VAL A N 1
ATOM 736 C CA . VAL A 1 90 ? 1.218 7.828 4.928 1.00 94.06 90 VAL A CA 1
ATOM 737 C C . VAL A 1 90 ? 1.605 6.426 4.444 1.00 94.06 90 VAL A C 1
ATOM 739 O O . VAL A 1 90 ? 1.924 5.560 5.244 1.00 94.06 90 VAL A O 1
ATOM 742 N N . LEU A 1 91 ? 1.599 6.169 3.138 1.00 94.50 91 LEU A N 1
ATOM 743 C CA . LEU A 1 91 ? 1.968 4.859 2.597 1.00 94.50 91 LEU A CA 1
ATOM 744 C C . LEU A 1 91 ? 3.478 4.606 2.648 1.00 94.50 91 LEU A C 1
ATOM 746 O O . LEU A 1 91 ? 3.888 3.466 2.843 1.00 94.50 91 LEU A O 1
ATOM 750 N N . GLN A 1 92 ? 4.304 5.643 2.483 1.00 91.81 92 GLN A N 1
ATOM 751 C CA . GLN A 1 92 ? 5.744 5.482 2.282 1.00 91.81 92 GLN A CA 1
ATOM 752 C C . GLN A 1 92 ? 6.433 4.679 3.405 1.00 91.81 92 GLN A C 1
ATOM 754 O O . GLN A 1 92 ? 7.081 3.687 3.075 1.00 91.81 92 GLN A O 1
ATOM 759 N N . PRO A 1 93 ? 6.289 5.006 4.704 1.00 92.81 93 PRO A N 1
ATOM 760 C CA . PRO A 1 93 ? 6.902 4.183 5.747 1.00 92.81 93 PRO A CA 1
ATOM 761 C C . PRO A 1 93 ? 6.193 2.849 5.988 1.00 92.81 93 PRO A C 1
ATOM 763 O O . PRO A 1 93 ? 6.856 1.864 6.296 1.00 92.81 93 PRO A O 1
ATOM 766 N N . LEU A 1 94 ? 4.868 2.780 5.796 1.00 95.06 94 LEU A N 1
ATOM 767 C CA . LEU A 1 94 ? 4.120 1.520 5.905 1.00 95.06 94 LEU A CA 1
ATOM 768 C C . LEU A 1 94 ? 4.633 0.475 4.904 1.00 95.06 94 LEU A C 1
ATOM 770 O O . LEU A 1 94 ? 4.781 -0.687 5.261 1.00 95.06 94 LEU A 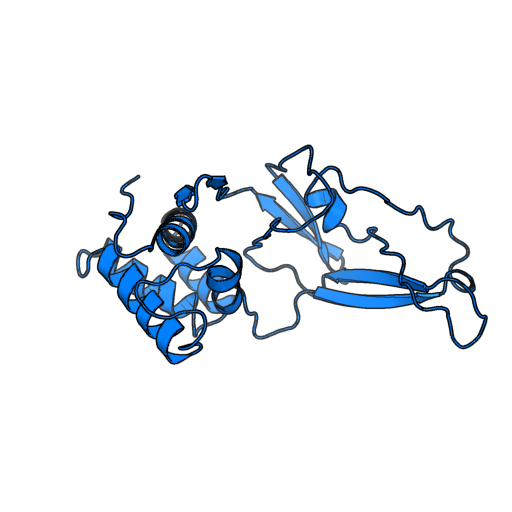O 1
ATOM 774 N N . PHE A 1 95 ? 4.945 0.888 3.677 1.00 93.50 95 PHE A N 1
ATOM 775 C CA . PHE A 1 95 ? 5.374 0.008 2.586 1.00 93.50 95 PHE A CA 1
ATOM 776 C C . PHE A 1 95 ? 6.890 0.023 2.347 1.00 93.50 95 PHE A C 1
ATOM 778 O O . PHE A 1 95 ? 7.367 -0.514 1.342 1.00 93.50 95 PHE A O 1
ATOM 785 N N . LEU A 1 96 ? 7.665 0.615 3.259 1.00 90.44 96 LEU A N 1
ATOM 786 C CA . LEU A 1 96 ? 9.117 0.540 3.200 1.00 90.44 96 LEU A CA 1
ATOM 787 C C . LEU A 1 96 ? 9.537 -0.902 3.497 1.00 90.44 96 LEU A C 1
ATOM 789 O O . LEU A 1 96 ? 9.260 -1.416 4.575 1.00 90.44 96 LEU A O 1
ATOM 793 N N . ASN A 1 97 ? 10.147 -1.562 2.516 1.00 87.38 97 ASN A N 1
ATOM 794 C CA . ASN A 1 97 ? 10.619 -2.935 2.663 1.00 87.38 97 ASN A CA 1
ATOM 795 C C . ASN A 1 97 ? 12.083 -2.930 3.110 1.00 87.38 97 ASN A C 1
ATOM 797 O O . ASN A 1 97 ? 12.882 -2.153 2.583 1.00 87.38 97 ASN A O 1
ATOM 801 N N . ASP A 1 98 ? 12.453 -3.861 3.989 1.00 84.00 98 ASP A N 1
ATOM 802 C CA . ASP A 1 98 ? 13.847 -4.049 4.430 1.00 84.00 98 ASP A CA 1
ATOM 803 C C . ASP A 1 98 ? 14.766 -4.545 3.297 1.00 84.00 98 ASP A C 1
ATOM 805 O O . ASP A 1 98 ? 15.993 -4.491 3.392 1.00 84.00 98 ASP A O 1
ATOM 809 N N . ARG A 1 99 ? 14.173 -5.048 2.206 1.00 84.19 99 ARG A N 1
ATOM 810 C CA . ARG A 1 99 ? 14.867 -5.559 1.021 1.00 84.19 99 ARG A CA 1
ATOM 811 C C . ARG A 1 99 ? 14.360 -4.871 -0.250 1.00 84.19 99 ARG A C 1
ATOM 813 O O . ARG A 1 99 ? 13.170 -4.570 -0.353 1.00 84.19 99 ARG A O 1
ATOM 820 N N . PRO A 1 100 ? 15.228 -4.648 -1.254 1.00 86.88 100 PRO A N 1
ATOM 821 C CA . PRO A 1 100 ? 14.828 -4.012 -2.504 1.00 86.88 100 PRO A CA 1
ATOM 822 C C . PRO A 1 100 ? 13.902 -4.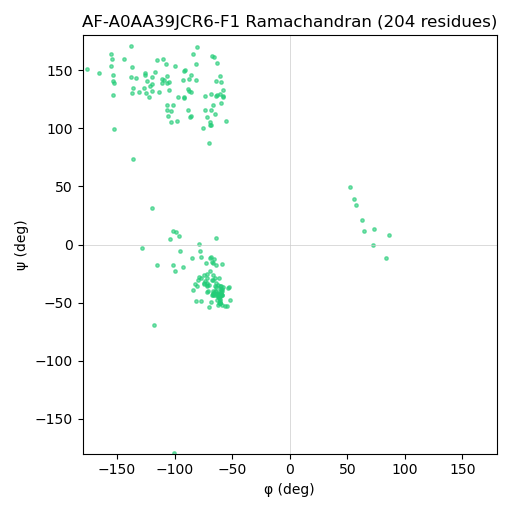926 -3.320 1.00 86.88 100 PRO A C 1
ATOM 824 O O . PRO A 1 100 ? 14.356 -5.879 -3.953 1.00 86.88 100 PRO A O 1
ATOM 827 N N . VAL A 1 101 ? 12.605 -4.604 -3.348 1.00 90.56 101 VAL A N 1
ATOM 828 C CA . VAL A 1 101 ? 11.576 -5.377 -4.076 1.00 90.56 101 VAL A CA 1
ATOM 829 C C . VAL A 1 101 ? 11.582 -5.135 -5.587 1.00 90.56 101 VAL A C 1
ATOM 831 O O . VAL A 1 101 ? 11.241 -6.025 -6.365 1.00 90.56 101 VAL A O 1
ATOM 834 N N . ARG A 1 102 ? 12.011 -3.946 -6.021 1.00 88.88 102 ARG A N 1
ATOM 835 C CA . ARG A 1 102 ? 12.054 -3.537 -7.429 1.00 88.88 102 ARG A CA 1
ATOM 836 C C . ARG A 1 102 ? 13.373 -2.828 -7.713 1.00 88.88 102 ARG A C 1
ATOM 838 O O . ARG A 1 102 ? 13.797 -1.977 -6.933 1.00 88.88 102 ARG A O 1
ATOM 845 N N . SER A 1 103 ? 14.016 -3.179 -8.818 1.00 89.00 103 SER A N 1
ATOM 846 C CA . SER A 1 103 ? 15.233 -2.535 -9.313 1.00 89.00 103 SER A CA 1
ATOM 847 C C . SER A 1 103 ? 14.970 -1.860 -10.656 1.00 89.00 103 SER A C 1
ATOM 849 O O . SER A 1 103 ? 14.013 -2.193 -11.358 1.00 89.00 103 SER A O 1
ATOM 851 N N . SER A 1 104 ? 15.811 -0.892 -11.015 1.00 87.62 104 SER A N 1
ATOM 852 C CA . SER A 1 104 ? 15.801 -0.283 -12.343 1.00 87.62 104 SER A CA 1
ATOM 853 C C . SER A 1 104 ? 17.188 -0.341 -12.958 1.00 87.62 104 SER A C 1
ATOM 855 O O . SER A 1 104 ? 18.163 0.016 -12.297 1.00 87.62 104 SER A O 1
ATOM 857 N N . ILE A 1 105 ? 17.263 -0.731 -14.224 1.00 85.19 105 ILE A N 1
ATOM 858 C CA . ILE A 1 105 ? 18.489 -0.732 -15.022 1.00 85.19 105 ILE A CA 1
ATOM 859 C C . ILE A 1 105 ? 18.338 0.223 -16.203 1.00 85.19 105 ILE A C 1
ATOM 861 O O . ILE A 1 105 ? 17.240 0.405 -16.729 1.00 85.19 105 ILE A O 1
ATOM 865 N N . ILE A 1 106 ? 19.444 0.834 -16.619 1.00 85.81 106 ILE A N 1
ATOM 866 C CA . ILE A 1 106 ? 19.500 1.657 -17.828 1.00 85.81 106 ILE A CA 1
ATOM 867 C C . ILE A 1 106 ? 20.052 0.788 -18.955 1.00 85.81 106 ILE A C 1
ATOM 869 O O . ILE A 1 106 ? 21.114 0.186 -18.813 1.00 85.81 106 ILE A O 1
ATOM 873 N N . VAL A 1 107 ? 19.332 0.730 -20.068 1.00 85.06 107 VAL A N 1
ATOM 874 C CA . VAL A 1 107 ? 19.659 -0.093 -21.232 1.00 85.06 107 VAL A CA 1
ATOM 875 C C . VAL A 1 107 ? 19.856 0.806 -22.444 1.00 85.06 107 VAL A C 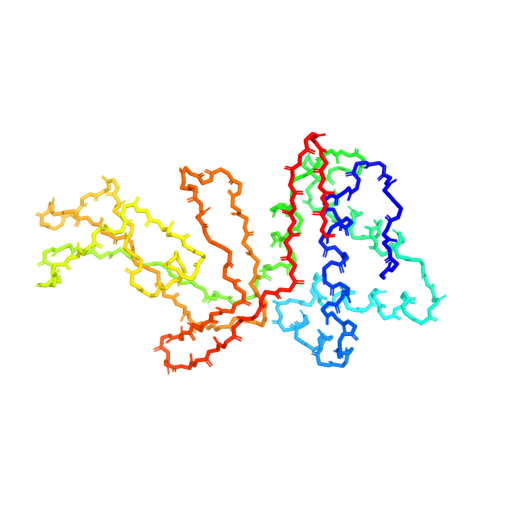1
ATOM 877 O O . VAL A 1 107 ? 19.112 1.764 -22.659 1.00 85.06 107 VAL A O 1
ATOM 880 N N . CYS A 1 108 ? 20.880 0.499 -23.235 1.00 85.56 108 CYS A N 1
ATOM 881 C CA . CYS A 1 108 ? 21.155 1.188 -24.485 1.00 85.56 108 CYS A CA 1
ATOM 882 C C . CYS A 1 108 ? 20.379 0.550 -25.643 1.00 85.56 108 CYS A C 1
ATOM 884 O O . CYS A 1 108 ? 20.460 -0.663 -25.835 1.00 85.56 108 CYS A O 1
ATOM 886 N N . SER A 1 109 ? 19.713 1.372 -26.456 1.00 80.38 109 SER A N 1
ATOM 887 C CA . SER A 1 109 ? 18.940 0.900 -27.616 1.00 80.38 109 SER A CA 1
ATOM 888 C C . SER A 1 109 ? 19.793 0.187 -28.665 1.00 80.38 109 SER A C 1
ATOM 890 O O . SER A 1 109 ? 19.305 -0.691 -29.353 1.00 80.38 109 SER A O 1
ATOM 892 N N . SER A 1 110 ? 21.076 0.536 -28.787 1.00 75.06 110 SER A N 1
ATOM 893 C CA . SER A 1 110 ? 21.966 -0.067 -29.789 1.00 75.06 110 SER A CA 1
ATOM 894 C C . SER A 1 110 ? 22.456 -1.473 -29.428 1.00 75.06 110 SER A C 1
ATOM 896 O O . SER A 1 110 ? 23.136 -2.092 -30.235 1.00 75.06 110 SER A O 1
ATOM 898 N N . ILE A 1 111 ? 22.231 -1.925 -28.190 1.00 66.25 111 ILE A N 1
ATOM 899 C CA . ILE A 1 111 ? 22.694 -3.232 -27.694 1.00 66.25 111 ILE A CA 1
ATOM 900 C C . ILE A 1 111 ? 21.555 -4.262 -27.740 1.00 66.25 111 ILE A C 1
ATOM 902 O O . ILE A 1 111 ? 21.813 -5.459 -27.802 1.00 66.25 111 ILE A O 1
ATOM 906 N N . ASN A 1 112 ? 20.300 -3.805 -27.739 1.00 64.19 112 ASN A N 1
ATOM 907 C CA . ASN A 1 112 ? 19.129 -4.654 -27.916 1.00 64.19 112 ASN A CA 1
ATOM 908 C C . ASN A 1 112 ? 18.600 -4.484 -29.346 1.00 64.19 112 ASN A C 1
ATOM 910 O O . ASN A 1 112 ? 17.941 -3.493 -29.631 1.00 64.19 112 ASN A O 1
ATOM 914 N N . ASP A 1 113 ? 18.819 -5.476 -30.213 1.00 51.69 113 ASP A N 1
ATOM 915 C CA . ASP A 1 113 ? 18.294 -5.546 -31.596 1.00 51.69 113 ASP A CA 1
ATOM 916 C C . ASP A 1 113 ? 16.749 -5.637 -31.694 1.00 51.69 113 ASP A C 1
ATOM 918 O O . ASP A 1 113 ? 16.187 -5.828 -32.772 1.00 51.69 113 ASP A O 1
ATOM 922 N N . GLY A 1 114 ? 16.030 -5.522 -30.574 1.00 55.53 114 GLY A N 1
ATOM 923 C CA . GLY A 1 114 ? 14.571 -5.497 -30.545 1.00 55.53 114 GLY A CA 1
ATOM 924 C C . GLY A 1 114 ? 14.048 -4.074 -30.708 1.00 55.53 114 GLY A C 1
ATOM 925 O O . GLY A 1 114 ? 14.514 -3.162 -30.030 1.00 55.53 114 GLY A O 1
ATOM 926 N N . ILE A 1 115 ? 13.047 -3.887 -31.571 1.00 51.72 115 ILE A N 1
ATOM 927 C CA . ILE A 1 115 ? 12.250 -2.656 -31.625 1.00 51.72 115 ILE A CA 1
ATOM 928 C C . ILE A 1 115 ? 11.683 -2.423 -30.217 1.00 51.72 115 ILE A C 1
ATOM 930 O O . ILE A 1 115 ? 10.802 -3.152 -29.769 1.00 51.72 115 ILE A O 1
ATOM 934 N N . LEU A 1 116 ? 12.236 -1.448 -29.495 1.00 57.22 116 LEU A N 1
ATOM 935 C CA . LEU A 1 116 ? 11.713 -1.031 -28.200 1.00 57.22 116 LEU A CA 1
ATOM 936 C C . LEU A 1 116 ? 10.450 -0.212 -28.473 1.00 57.22 116 LEU A C 1
ATOM 938 O O . LEU A 1 116 ? 10.544 0.951 -28.866 1.00 57.22 116 LEU A O 1
ATOM 942 N N . GLU A 1 117 ? 9.274 -0.822 -28.322 1.00 54.22 117 GLU A N 1
ATOM 943 C CA . GLU A 1 117 ? 8.017 -0.078 -28.371 1.00 54.22 117 GLU A CA 1
ATOM 944 C C . GLU A 1 117 ? 7.966 0.889 -27.183 1.00 54.22 117 GLU A C 1
ATOM 946 O O . GLU A 1 117 ? 7.912 0.495 -26.016 1.00 54.22 117 GLU A O 1
ATOM 951 N N . GLU A 1 118 ? 8.024 2.187 -27.482 1.00 55.88 118 GLU A N 1
ATOM 952 C CA . GLU A 1 118 ? 7.783 3.231 -26.495 1.00 55.88 118 GLU A CA 1
ATOM 953 C C . GLU A 1 118 ? 6.297 3.195 -26.108 1.00 55.88 118 GLU A C 1
ATOM 955 O O . GLU A 1 118 ? 5.437 3.705 -26.827 1.00 55.88 118 GLU A O 1
ATOM 960 N N . THR A 1 119 ? 5.966 2.630 -24.945 1.00 54.22 119 THR A N 1
ATOM 961 C CA . THR A 1 119 ? 4.650 2.851 -24.331 1.00 54.22 119 THR A CA 1
ATOM 962 C C . THR A 1 119 ? 4.576 4.296 -23.845 1.00 54.22 119 THR A C 1
ATOM 964 O O . THR A 1 119 ? 4.909 4.606 -22.704 1.00 54.22 119 THR A O 1
ATOM 967 N N . MET A 1 120 ? 4.152 5.201 -24.731 1.00 53.41 120 MET A N 1
ATOM 968 C CA . MET A 1 120 ? 3.965 6.627 -24.430 1.00 53.41 120 MET A CA 1
ATOM 969 C C . MET A 1 120 ? 2.790 6.898 -23.467 1.00 53.41 120 MET A C 1
ATOM 971 O O . MET A 1 120 ? 2.643 8.012 -22.966 1.00 53.41 120 MET A O 1
ATOM 975 N N . SER A 1 121 ? 1.953 5.895 -23.188 1.00 64.75 121 SER A N 1
ATOM 976 C CA . SER A 1 121 ? 0.844 5.977 -22.234 1.00 64.75 121 SER A CA 1
ATOM 977 C C . SER A 1 121 ? 0.518 4.600 -21.662 1.00 64.75 121 SER A C 1
ATOM 979 O O . SER A 1 121 ? 0.290 3.660 -22.423 1.00 64.75 121 SER A O 1
ATOM 981 N N . PHE A 1 122 ? 0.443 4.493 -20.338 1.00 74.25 122 PHE A N 1
ATOM 982 C CA . PHE A 1 122 ? -0.085 3.304 -19.669 1.00 74.25 122 PHE A CA 1
ATOM 983 C C . PHE A 1 122 ? -1.610 3.416 -19.554 1.00 74.25 122 PHE A C 1
ATOM 985 O O . PHE A 1 122 ? -2.110 4.457 -19.125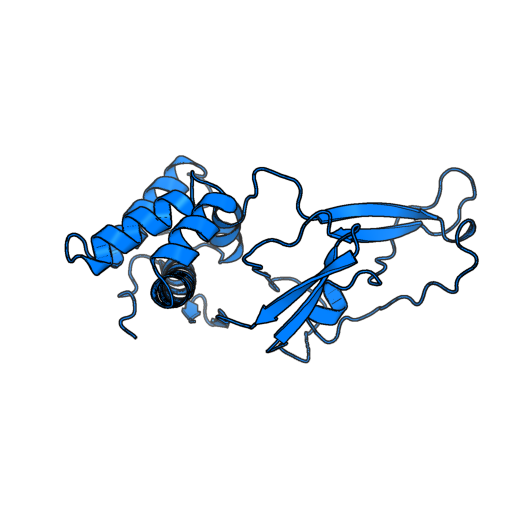 1.00 74.25 122 PHE A O 1
ATOM 992 N N . TYR A 1 123 ? -2.347 2.370 -19.943 1.00 81.69 123 TYR A N 1
ATOM 993 C CA . TYR A 1 123 ? -3.813 2.347 -19.836 1.00 81.69 123 TYR A CA 1
ATOM 994 C C . TYR A 1 123 ? -4.273 1.963 -18.427 1.00 81.69 123 TYR A C 1
ATOM 996 O O . TYR A 1 123 ? -5.282 2.481 -17.941 1.00 81.69 123 TYR A O 1
ATOM 1004 N N . SER A 1 124 ? -3.503 1.090 -17.779 1.00 86.62 124 SER A N 1
ATOM 1005 C CA . SER A 1 124 ? -3.794 0.485 -16.483 1.00 86.62 124 SER A CA 1
ATOM 1006 C C . SER A 1 124 ? -2.548 0.433 -15.582 1.00 86.62 124 SER A C 1
ATOM 1008 O O . SER A 1 124 ? -1.420 0.698 -16.019 1.00 86.62 124 SER A O 1
ATOM 1010 N N . ILE A 1 125 ? -2.731 0.077 -14.305 1.00 88.12 125 ILE A N 1
ATOM 1011 C CA . ILE A 1 125 ? -1.607 -0.136 -13.379 1.00 88.12 125 ILE A CA 1
ATOM 1012 C C . ILE A 1 125 ? -0.795 -1.340 -13.844 1.00 88.12 125 ILE A C 1
ATOM 1014 O O . ILE A 1 125 ? 0.433 -1.276 -13.835 1.00 88.12 125 ILE A O 1
ATOM 1018 N N . ARG A 1 126 ? -1.465 -2.411 -14.278 1.00 89.19 126 ARG A N 1
ATOM 1019 C CA . ARG A 1 126 ? -0.836 -3.611 -14.834 1.00 89.19 126 ARG A CA 1
ATOM 1020 C C . ARG A 1 126 ? 0.145 -3.263 -15.944 1.00 89.19 126 ARG A C 1
ATOM 1022 O O . ARG A 1 126 ? 1.276 -3.742 -15.893 1.00 89.19 126 ARG A O 1
ATOM 1029 N N . ASP A 1 127 ? -0.258 -2.421 -16.892 1.00 84.12 127 ASP A N 1
ATOM 1030 C CA . ASP A 1 127 ? 0.612 -2.022 -18.002 1.00 84.12 127 ASP A CA 1
ATOM 1031 C C . ASP A 1 127 ? 1.847 -1.287 -17.482 1.00 84.12 127 ASP A C 1
ATOM 1033 O O . ASP A 1 127 ? 2.972 -1.605 -17.866 1.00 84.12 127 ASP A O 1
ATOM 1037 N N . TRP A 1 128 ? 1.643 -0.363 -16.539 1.00 82.75 128 TRP A N 1
ATOM 1038 C CA . TRP A 1 128 ? 2.716 0.422 -15.933 1.00 82.75 128 TRP A CA 1
ATOM 1039 C C . TRP A 1 128 ? 3.719 -0.413 -15.129 1.00 82.75 128 TRP A C 1
ATOM 1041 O O . TRP A 1 128 ? 4.915 -0.114 -15.103 1.00 82.75 128 TRP A O 1
ATOM 1051 N N . VAL A 1 129 ? 3.256 -1.449 -14.432 1.00 85.50 129 VAL A N 1
ATOM 1052 C CA . VAL A 1 129 ? 4.121 -2.260 -13.563 1.00 85.50 129 VAL A CA 1
ATOM 1053 C C . VAL A 1 129 ? 4.676 -3.515 -14.227 1.00 85.50 129 VAL A C 1
ATOM 1055 O O . VAL A 1 129 ? 5.497 -4.208 -13.613 1.00 85.50 129 VAL A O 1
ATOM 1058 N N . SER A 1 130 ? 4.242 -3.814 -15.450 1.00 79.50 130 SER A N 1
ATOM 1059 C CA . SER A 1 130 ? 4.709 -4.960 -16.225 1.00 79.50 130 SER A CA 1
ATOM 1060 C C . SER A 1 130 ? 6.210 -4.870 -16.550 1.00 79.50 130 SER A C 1
ATOM 1062 O O . SER A 1 130 ? 6.811 -3.797 -16.558 1.00 79.50 130 SER A O 1
ATOM 1064 N N . HIS A 1 131 ? 6.841 -6.024 -16.797 1.00 60.97 131 HIS A N 1
ATOM 1065 C CA . HIS A 1 131 ? 8.290 -6.127 -17.053 1.00 60.97 131 HIS A CA 1
ATOM 1066 C C . HIS A 1 131 ? 8.748 -5.457 -18.355 1.00 60.97 131 HIS A C 1
ATOM 1068 O O . HIS A 1 131 ? 9.955 -5.275 -18.553 1.00 60.97 131 HIS A O 1
ATOM 1074 N N . ASP A 1 132 ? 7.791 -5.094 -19.207 1.00 61.47 132 ASP A N 1
ATOM 1075 C CA . ASP A 1 132 ? 8.019 -4.573 -20.549 1.00 61.47 132 ASP A CA 1
ATOM 1076 C C . ASP A 1 132 ? 7.807 -3.056 -20.629 1.00 61.47 132 ASP A C 1
ATOM 1078 O O . ASP A 1 132 ? 7.916 -2.475 -21.704 1.00 61.47 132 ASP A O 1
ATOM 1082 N N . SER A 1 133 ? 7.553 -2.376 -19.503 1.00 62.41 133 SER A N 1
ATOM 1083 C CA . SER A 1 133 ? 7.480 -0.916 -19.488 1.00 62.41 133 SER A CA 1
ATOM 1084 C C . SER A 1 133 ? 8.885 -0.316 -19.659 1.00 62.41 133 SER A C 1
ATOM 1086 O O . SER A 1 133 ? 9.718 -0.393 -18.745 1.00 62.41 133 SER A O 1
ATOM 1088 N N . TRP A 1 134 ? 9.144 0.298 -20.814 1.00 69.12 134 TRP A N 1
ATOM 1089 C CA . TRP A 1 134 ? 10.379 1.029 -21.102 1.00 69.12 134 TRP A CA 1
ATOM 1090 C C . TRP A 1 134 ? 10.137 2.527 -20.973 1.00 69.12 134 TRP A C 1
ATOM 1092 O O . TRP A 1 134 ? 9.338 3.103 -21.707 1.00 69.12 134 TRP A O 1
ATOM 1102 N N . GLU A 1 135 ? 10.861 3.185 -20.071 1.00 72.94 135 GLU A N 1
ATOM 1103 C CA . GLU A 1 135 ? 10.777 4.638 -19.929 1.00 72.94 135 GLU A CA 1
ATOM 1104 C C . GLU A 1 135 ? 11.999 5.294 -20.571 1.00 72.94 135 GLU A C 1
ATOM 1106 O O . GLU A 1 135 ? 13.137 5.114 -20.116 1.00 72.94 135 GLU A O 1
ATOM 1111 N N . ARG A 1 136 ? 11.776 6.068 -21.638 1.00 70.94 136 ARG A N 1
ATOM 1112 C CA . ARG A 1 136 ? 12.842 6.829 -22.293 1.00 70.94 136 ARG A CA 1
ATOM 1113 C C . ARG A 1 136 ? 13.493 7.774 -21.292 1.00 70.94 136 ARG A C 1
ATOM 1115 O O . ARG A 1 136 ? 12.826 8.566 -20.634 1.00 70.94 136 ARG A O 1
ATOM 1122 N N . GLN A 1 137 ? 14.813 7.713 -21.196 1.00 75.62 137 GLN A N 1
ATOM 1123 C CA . GLN A 1 137 ? 15.566 8.656 -20.385 1.00 75.62 137 GLN A CA 1
ATOM 1124 C C . GLN A 1 137 ? 15.981 9.862 -21.235 1.00 75.62 137 GLN A C 1
ATOM 1126 O O . GLN A 1 137 ? 16.234 9.749 -22.436 1.00 75.62 137 GLN A O 1
ATOM 1131 N N . GLY A 1 138 ? 16.103 11.027 -20.595 1.00 73.44 138 GLY A N 1
ATOM 1132 C CA . GLY A 1 138 ? 16.694 12.212 -21.227 1.00 73.44 138 GLY A CA 1
ATOM 1133 C C . GLY A 1 138 ? 18.194 12.060 -21.517 1.00 73.44 138 GLY A C 1
ATOM 1134 O O . GLY A 1 138 ? 18.756 12.828 -22.295 1.00 73.44 138 GLY A O 1
ATOM 1135 N N . SER A 1 139 ? 18.852 11.067 -20.912 1.00 79.00 139 SER A N 1
ATOM 1136 C CA . SER A 1 139 ? 20.273 10.781 -21.090 1.00 79.00 139 SER A CA 1
ATOM 1137 C C . SER A 1 139 ? 20.549 9.892 -22.311 1.00 79.00 139 SER A C 1
ATOM 1139 O O . SER A 1 139 ? 19.787 8.986 -22.663 1.00 79.00 139 SER A O 1
ATOM 1141 N N . ARG A 1 140 ? 21.694 10.141 -22.954 1.00 86.12 140 ARG A N 1
ATOM 1142 C CA . ARG A 1 140 ? 22.235 9.322 -24.048 1.00 86.12 140 ARG A CA 1
ATOM 1143 C C . ARG A 1 140 ? 23.321 8.382 -23.535 1.00 86.12 140 ARG A C 1
ATOM 1145 O O . ARG A 1 140 ? 23.982 8.671 -22.539 1.00 86.12 140 ARG A O 1
ATOM 1152 N N . CYS A 1 141 ? 23.515 7.265 -24.228 1.00 86.00 141 CYS A N 1
ATOM 1153 C CA . CYS A 1 141 ? 24.568 6.309 -23.923 1.00 86.00 141 CYS A CA 1
ATOM 1154 C C . CYS A 1 141 ? 25.935 6.969 -24.127 1.00 86.00 141 CYS A C 1
ATOM 1156 O O . CYS A 1 141 ? 26.207 7.505 -25.199 1.00 86.00 141 CYS A O 1
ATOM 1158 N N . SER A 1 142 ? 26.810 6.892 -23.127 1.00 87.94 142 SER A N 1
ATOM 1159 C CA . SER A 1 142 ? 28.156 7.470 -23.200 1.00 87.94 142 SER A CA 1
ATOM 1160 C C . SER A 1 142 ? 29.060 6.782 -24.227 1.00 87.94 142 SER A C 1
ATOM 1162 O O . SER A 1 142 ? 29.969 7.419 -24.746 1.00 87.94 142 SER A O 1
ATOM 1164 N N . ALA A 1 143 ? 28.810 5.507 -24.539 1.00 89.31 143 ALA A N 1
ATOM 1165 C CA . ALA A 1 143 ? 29.640 4.729 -25.457 1.00 89.31 143 ALA A CA 1
ATOM 1166 C C . ALA A 1 143 ? 29.274 4.931 -26.938 1.00 89.31 143 ALA A C 1
ATOM 1168 O O . ALA A 1 143 ? 30.160 4.978 -27.782 1.00 89.31 143 ALA A O 1
ATOM 1169 N N . CYS A 1 144 ? 27.981 5.042 -27.267 1.00 88.00 144 CYS A N 1
ATOM 1170 C CA . CYS A 1 144 ? 27.513 5.083 -28.663 1.00 88.00 144 CYS A CA 1
ATOM 1171 C C . CYS A 1 144 ? 26.583 6.263 -28.995 1.00 88.00 144 CYS A C 1
ATOM 1173 O O . CYS A 1 144 ? 26.141 6.396 -30.132 1.00 88.00 144 CYS A O 1
ATOM 1175 N N . GLY A 1 145 ? 26.225 7.103 -28.019 1.00 85.44 145 GLY A N 1
ATOM 1176 C CA . GLY A 1 145 ? 25.333 8.253 -28.215 1.00 85.44 145 GLY A CA 1
ATOM 1177 C C . GLY A 1 145 ? 23.853 7.911 -28.438 1.00 85.44 145 GLY A C 1
ATOM 1178 O O . GLY A 1 145 ? 23.034 8.829 -28.580 1.00 85.44 145 GLY A O 1
ATOM 1179 N N . ALA A 1 146 ? 23.489 6.624 -28.454 1.00 86.25 146 ALA A N 1
ATOM 1180 C CA . ALA A 1 146 ? 22.112 6.174 -28.632 1.00 86.25 146 ALA A CA 1
ATOM 1181 C C . ALA A 1 146 ? 21.218 6.541 -27.437 1.00 86.25 146 ALA A C 1
ATOM 1183 O O . ALA A 1 146 ? 21.689 6.855 -26.339 1.00 86.25 146 ALA A O 1
ATOM 1184 N N . VAL A 1 147 ? 19.905 6.502 -27.661 1.00 85.19 147 VAL A N 1
ATOM 1185 C CA . VAL A 1 147 ? 18.905 6.720 -26.610 1.00 85.19 147 VAL A CA 1
ATOM 1186 C C . VAL A 1 147 ? 19.010 5.608 -25.569 1.00 85.19 147 VAL A C 1
ATOM 1188 O O . VAL A 1 147 ? 19.242 4.440 -25.907 1.00 85.19 147 VAL A O 1
ATOM 1191 N N . THR A 1 148 ? 18.859 5.983 -24.301 1.00 85.50 148 THR A N 1
ATOM 1192 C CA . THR A 1 148 ? 18.793 5.025 -23.202 1.00 85.50 148 THR A CA 1
ATOM 1193 C C . THR A 1 148 ? 17.376 4.910 -22.670 1.00 85.50 148 THR A C 1
ATOM 1195 O O . THR A 1 148 ? 16.627 5.888 -22.618 1.00 85.50 148 THR A O 1
ATOM 1198 N N . HIS A 1 149 ? 17.021 3.700 -22.264 1.00 84.25 149 HIS A N 1
ATOM 1199 C CA . HIS A 1 149 ? 15.733 3.388 -21.671 1.00 84.25 149 HIS A CA 1
ATOM 1200 C C . HIS A 1 149 ? 15.948 2.845 -20.270 1.00 84.25 149 HIS A C 1
ATOM 1202 O O . HIS A 1 149 ? 16.914 2.129 -20.002 1.00 84.25 149 HIS A O 1
ATOM 1208 N N . ARG A 1 150 ? 15.036 3.177 -19.365 1.00 84.88 150 ARG A N 1
ATOM 1209 C CA . ARG A 1 150 ? 14.973 2.561 -18.051 1.00 84.88 150 ARG A CA 1
ATOM 1210 C C . ARG A 1 150 ? 14.035 1.371 -18.121 1.00 84.88 150 ARG A C 1
ATOM 1212 O O . ARG A 1 150 ? 12.891 1.504 -18.545 1.00 84.88 150 ARG A O 1
ATOM 1219 N N . ARG A 1 151 ? 14.539 0.228 -17.675 1.00 83.62 151 ARG A N 1
ATOM 1220 C CA . ARG A 1 151 ? 13.768 -0.993 -17.477 1.00 83.62 151 ARG A CA 1
ATOM 1221 C C . ARG A 1 151 ? 13.661 -1.274 -15.992 1.00 83.62 151 ARG A C 1
ATOM 1223 O O . ARG A 1 151 ? 14.642 -1.128 -15.262 1.00 83.62 151 ARG A O 1
ATOM 1230 N N . TYR A 1 152 ? 12.485 -1.704 -15.562 1.00 86.31 152 TYR A N 1
ATOM 1231 C CA . TYR A 1 152 ? 12.234 -2.097 -14.186 1.00 86.31 152 TYR A CA 1
ATOM 1232 C C . TYR A 1 152 ? 12.123 -3.611 -14.075 1.00 86.31 152 TYR A C 1
ATOM 1234 O O . TYR A 1 152 ? 11.471 -4.245 -14.898 1.00 86.31 152 TYR A O 1
ATOM 1242 N N . ASN A 1 153 ? 12.713 -4.171 -13.025 1.00 88.19 153 ASN A N 1
ATOM 1243 C CA . ASN A 1 153 ? 12.621 -5.592 -12.717 1.00 88.19 153 ASN A CA 1
ATOM 1244 C C . ASN A 1 153 ? 12.083 -5.781 -11.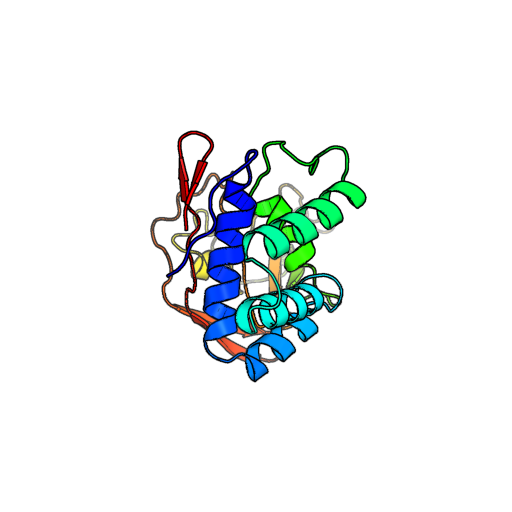303 1.00 88.19 153 ASN A C 1
ATOM 1246 O O . ASN A 1 153 ? 12.461 -5.055 -10.377 1.00 88.19 153 ASN A O 1
ATOM 1250 N N . TRP A 1 154 ? 11.222 -6.777 -11.133 1.00 91.31 154 TRP A N 1
ATOM 1251 C CA . TRP A 1 154 ? 10.769 -7.210 -9.819 1.00 91.31 154 TRP A CA 1
ATOM 1252 C C . TRP A 1 154 ? 11.761 -8.234 -9.270 1.00 91.31 154 TRP A C 1
ATOM 1254 O O . TRP A 1 154 ? 11.863 -9.342 -9.786 1.00 91.31 154 TRP A O 1
ATOM 1264 N N . ASN A 1 155 ? 12.519 -7.856 -8.239 1.00 92.00 155 ASN A N 1
ATOM 1265 C CA . ASN A 1 155 ? 13.481 -8.760 -7.599 1.00 92.00 155 ASN A CA 1
ATOM 1266 C C . ASN A 1 155 ? 12.757 -9.797 -6.727 1.00 92.00 155 ASN A C 1
ATOM 1268 O O . ASN A 1 155 ? 13.221 -10.919 -6.573 1.00 92.00 155 ASN A O 1
ATOM 1272 N N . MET A 1 156 ? 11.635 -9.384 -6.133 1.00 92.00 156 MET A N 1
ATOM 1273 C CA . MET A 1 156 ? 10.725 -10.218 -5.355 1.00 92.00 156 MET A CA 1
ATOM 1274 C C . MET A 1 156 ? 9.323 -9.600 -5.372 1.00 92.00 156 MET A C 1
ATOM 1276 O O . MET A 1 156 ? 9.176 -8.381 -5.496 1.00 92.00 156 MET A O 1
ATOM 1280 N N . LEU A 1 157 ? 8.291 -10.430 -5.215 1.00 92.69 157 LEU A N 1
ATOM 1281 C CA . LEU A 1 157 ? 6.890 -9.998 -5.252 1.00 92.69 157 LEU A CA 1
ATOM 1282 C C . LEU A 1 157 ? 6.334 -9.785 -3.830 1.00 92.69 157 LEU A C 1
ATOM 1284 O O . LEU A 1 157 ? 6.048 -10.769 -3.136 1.00 92.69 157 LEU A O 1
ATOM 1288 N N . PRO A 1 158 ? 6.131 -8.530 -3.371 1.00 92.88 158 PRO A N 1
ATOM 1289 C CA . PRO A 1 158 ? 5.642 -8.260 -2.017 1.00 92.88 158 PRO A CA 1
ATOM 1290 C C . PRO A 1 158 ? 4.208 -8.773 -1.812 1.00 92.88 158 PRO A C 1
ATOM 1292 O O . PRO A 1 158 ? 3.482 -9.050 -2.767 1.00 92.88 158 PRO A O 1
ATOM 1295 N N . ASN A 1 159 ? 3.770 -8.938 -0.563 1.00 92.19 159 ASN A N 1
ATOM 1296 C CA . ASN A 1 159 ? 2.395 -9.368 -0.243 1.00 92.19 159 ASN A CA 1
ATOM 1297 C C . ASN A 1 159 ? 1.347 -8.283 -0.504 1.00 92.19 159 ASN A C 1
ATOM 1299 O O . ASN A 1 159 ? 0.195 -8.601 -0.787 1.00 92.19 159 ASN A O 1
ATOM 1303 N N . LEU A 1 160 ? 1.758 -7.016 -0.468 1.00 93.38 160 LEU A N 1
ATOM 1304 C CA . LEU A 1 160 ? 0.906 -5.873 -0.751 1.00 93.38 160 LEU A CA 1
ATOM 1305 C C . LEU A 1 160 ? 1.612 -4.910 -1.696 1.00 93.38 160 LEU A C 1
ATOM 1307 O O . LEU A 1 160 ? 2.817 -4.683 -1.591 1.00 93.38 160 LEU A O 1
ATOM 1311 N N . LEU A 1 161 ? 0.824 -4.318 -2.584 1.00 93.44 161 LEU A N 1
ATOM 1312 C CA . LEU A 1 161 ? 1.233 -3.233 -3.459 1.00 93.44 161 LEU A CA 1
ATOM 1313 C C . LEU A 1 161 ? 0.322 -2.040 -3.189 1.00 93.44 161 LEU A C 1
ATOM 1315 O O . LEU A 1 161 ? -0.890 -2.200 -3.057 1.00 93.44 161 LEU A O 1
ATOM 1319 N N . ALA A 1 162 ? 0.915 -0.855 -3.112 1.00 93.00 162 ALA A N 1
ATOM 1320 C CA . ALA A 1 162 ? 0.188 0.396 -3.016 1.00 93.00 162 ALA A CA 1
ATOM 1321 C C . ALA A 1 162 ? 0.748 1.365 -4.052 1.00 93.00 162 ALA A C 1
ATOM 1323 O O . ALA A 1 162 ? 1.962 1.545 -4.157 1.00 93.00 162 ALA A O 1
ATOM 1324 N N . PHE A 1 163 ? -0.147 1.983 -4.814 1.00 88.88 163 PHE A N 1
ATOM 1325 C CA . PHE A 1 163 ? 0.204 2.902 -5.885 1.00 88.88 163 PHE A CA 1
ATOM 1326 C C . PHE A 1 163 ? -0.399 4.268 -5.589 1.00 88.88 163 PHE A C 1
ATOM 1328 O O . PHE A 1 163 ? -1.576 4.378 -5.251 1.00 88.88 163 PHE A O 1
ATOM 1335 N N . SER A 1 164 ? 0.417 5.314 -5.707 1.00 85.88 164 SER A N 1
ATOM 1336 C CA . SER A 1 164 ? -0.059 6.692 -5.697 1.00 85.88 164 SER A CA 1
ATOM 1337 C C . SER A 1 164 ? 0.026 7.226 -7.116 1.00 85.88 164 SER A C 1
ATOM 1339 O O . SER A 1 164 ? 1.101 7.265 -7.705 1.00 85.88 164 SER A O 1
ATOM 1341 N N . LEU A 1 165 ? -1.127 7.617 -7.644 1.00 80.25 165 LEU A N 1
ATOM 1342 C CA . LEU A 1 165 ? -1.282 8.151 -8.998 1.00 80.25 165 LEU A CA 1
ATOM 1343 C C . LEU A 1 165 ? -1.284 9.686 -9.002 1.00 80.25 165 LEU A C 1
ATOM 1345 O O . LEU A 1 165 ? -1.573 10.334 -10.001 1.00 80.25 165 LEU A O 1
ATOM 1349 N N . SER A 1 166 ? -1.005 10.296 -7.852 1.00 69.38 166 SER A N 1
ATOM 1350 C CA . SER A 1 166 ? -0.975 11.744 -7.715 1.00 69.38 166 SER A CA 1
ATOM 1351 C C . SER A 1 166 ? 0.189 12.312 -8.530 1.00 69.38 166 SER A C 1
ATOM 1353 O O . SER A 1 166 ? 1.344 11.989 -8.267 1.00 69.38 166 SER A O 1
ATOM 1355 N N . GLY A 1 167 ? -0.116 13.177 -9.499 1.00 60.31 167 GLY A N 1
ATOM 1356 C CA . GLY A 1 167 ? 0.896 13.852 -10.316 1.00 60.31 167 GLY A CA 1
ATOM 1357 C C . GLY A 1 167 ? 1.371 13.073 -11.546 1.00 60.31 167 GLY A C 1
ATOM 1358 O O . GLY A 1 167 ? 2.301 13.532 -12.207 1.00 60.31 167 GLY A O 1
ATOM 1359 N N . THR A 1 168 ? 0.753 11.939 -11.896 1.00 61.97 168 THR A N 1
ATOM 1360 C CA . THR A 1 168 ? 0.994 11.317 -13.205 1.00 61.97 168 THR A CA 1
ATOM 1361 C C . THR A 1 168 ? 0.297 12.138 -14.290 1.00 61.97 168 THR A C 1
ATOM 1363 O O . THR A 1 168 ? -0.896 12.408 -14.191 1.00 61.97 168 THR A O 1
ATOM 1366 N N . GLN A 1 169 ? 1.021 12.524 -15.346 1.00 54.03 169 GLN A N 1
ATOM 1367 C CA . GLN A 1 169 ? 0.414 13.150 -16.537 1.00 54.03 169 GLN A CA 1
ATOM 1368 C C . GLN A 1 169 ? -0.445 12.163 -17.344 1.00 54.03 169 GLN A C 1
ATOM 1370 O O . GLN A 1 169 ? -1.171 12.561 -18.250 1.00 54.03 169 GLN A O 1
ATOM 1375 N N . HIS A 1 170 ? -0.348 10.873 -17.025 1.00 62.34 170 HIS A N 1
ATOM 1376 C CA . HIS A 1 170 ? -1.121 9.822 -17.659 1.00 62.34 170 HIS A CA 1
ATOM 1377 C C . HIS A 1 170 ? -2.446 9.644 -16.919 1.00 62.34 170 HIS A C 1
ATOM 1379 O O . HIS A 1 170 ? -2.471 9.267 -15.746 1.00 62.34 170 HIS A O 1
ATOM 1385 N N . GLU A 1 171 ? -3.543 9.919 -17.619 1.00 64.62 171 GLU A N 1
ATOM 1386 C CA . GLU A 1 171 ? -4.883 9.530 -17.199 1.00 64.62 171 GLU A CA 1
ATOM 1387 C C . GLU A 1 171 ? -4.986 8.007 -17.311 1.00 64.62 171 GLU A C 1
ATOM 1389 O O . GLU A 1 171 ? -5.118 7.469 -18.413 1.00 64.62 171 GLU A O 1
ATOM 1394 N N . LEU A 1 172 ? -4.897 7.297 -16.182 1.00 74.19 172 LEU A N 1
ATOM 1395 C CA . LEU A 1 172 ? -5.293 5.892 -16.169 1.00 74.19 172 LEU A CA 1
ATOM 1396 C C . LEU A 1 172 ? -6.750 5.801 -16.620 1.00 74.19 172 LEU A C 1
ATOM 1398 O O . LEU A 1 172 ? -7.622 6.473 -16.067 1.00 74.19 172 LEU A O 1
ATOM 1402 N N . ARG A 1 173 ? -7.003 4.968 -17.628 1.00 78.56 173 ARG A N 1
ATOM 1403 C CA . ARG A 1 173 ? -8.345 4.771 -18.193 1.00 78.56 173 ARG A CA 1
ATOM 1404 C C . ARG A 1 173 ? -9.072 3.605 -17.542 1.00 78.56 173 ARG A C 1
ATOM 1406 O O . ARG A 1 173 ? -10.294 3.533 -17.620 1.00 78.56 173 ARG A O 1
ATOM 1413 N N . GLU A 1 174 ? -8.324 2.716 -16.895 1.00 85.31 174 GLU A N 1
ATOM 1414 C CA . GLU A 1 174 ? -8.844 1.511 -16.268 1.00 85.31 174 GLU A CA 1
ATOM 1415 C C . GLU A 1 174 ? -8.198 1.270 -14.898 1.00 85.31 174 GLU A C 1
ATOM 1417 O O . GLU A 1 174 ? -7.013 1.538 -14.684 1.00 85.31 174 GLU A O 1
ATOM 1422 N N . ILE A 1 175 ? -8.999 0.751 -13.964 1.00 87.75 175 ILE A N 1
ATOM 1423 C CA . ILE A 1 175 ? -8.536 0.276 -12.660 1.00 87.75 175 ILE A CA 1
ATOM 1424 C C . ILE A 1 175 ? -8.557 -1.251 -12.690 1.00 87.75 175 ILE A C 1
ATOM 1426 O O . ILE A 1 175 ? -9.629 -1.857 -12.685 1.00 87.75 175 ILE A O 1
ATOM 1430 N N . ASP A 1 176 ? -7.374 -1.868 -12.684 1.00 92.62 176 ASP A N 1
ATOM 1431 C CA . ASP A 1 176 ? -7.249 -3.322 -12.607 1.00 92.62 176 ASP A CA 1
ATOM 1432 C C . ASP A 1 176 ? -7.898 -3.860 -11.324 1.00 92.62 176 ASP A C 1
ATOM 1434 O O . ASP A 1 176 ? -7.486 -3.527 -10.210 1.00 92.62 176 ASP A O 1
ATOM 1438 N N . THR A 1 177 ? -8.875 -4.754 -11.465 1.00 94.56 177 THR A N 1
ATOM 1439 C CA . THR A 1 177 ? -9.441 -5.494 -10.325 1.00 94.56 177 THR A CA 1
ATOM 1440 C C . THR A 1 177 ? -8.544 -6.653 -9.896 1.00 94.56 177 THR A C 1
ATOM 1442 O O . THR A 1 177 ? -8.522 -7.031 -8.723 1.00 94.56 177 THR A O 1
ATOM 1445 N N . GLU A 1 178 ? -7.770 -7.196 -10.833 1.00 96.00 178 GLU A N 1
ATOM 1446 C CA . GLU A 1 178 ? -6.784 -8.244 -10.616 1.00 96.00 178 GLU A CA 1
ATOM 1447 C C . GLU A 1 178 ? -5.688 -8.153 -11.684 1.00 96.00 178 GLU A C 1
ATOM 1449 O O . GLU A 1 178 ? -5.981 -7.823 -12.829 1.00 96.00 178 GLU A O 1
ATOM 1454 N N . PHE A 1 179 ? -4.436 -8.469 -11.354 1.00 94.62 179 PHE A N 1
ATOM 1455 C CA . PHE A 1 179 ? -3.375 -8.690 -12.342 1.00 94.62 179 PHE A CA 1
ATOM 1456 C C . PHE A 1 179 ? -2.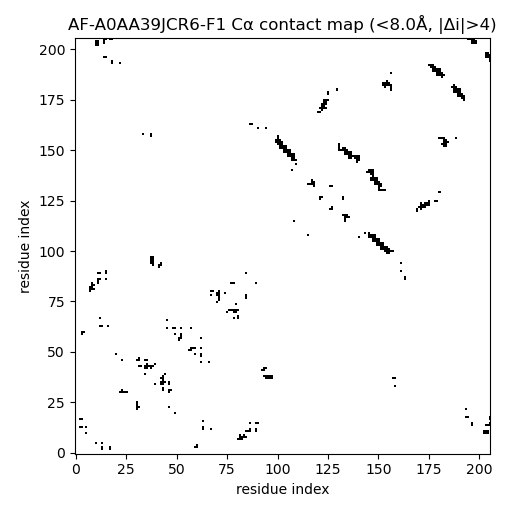285 -9.617 -11.800 1.00 94.62 179 PHE A C 1
ATOM 1458 O O . PHE A 1 179 ? -2.143 -9.798 -10.593 1.00 94.62 179 PHE A O 1
ATOM 1465 N N . THR A 1 180 ? -1.496 -10.222 -12.691 1.00 94.56 180 THR A N 1
ATOM 1466 C CA . THR A 1 180 ? -0.404 -11.133 -12.312 1.00 94.56 180 THR A CA 1
ATOM 1467 C C . THR A 1 180 ? 0.944 -10.540 -12.686 1.00 94.56 180 THR A C 1
ATOM 1469 O O . THR A 1 180 ? 1.146 -10.142 -13.830 1.00 94.56 180 THR A O 1
ATOM 1472 N N . LEU A 1 181 ? 1.878 -10.545 -11.737 1.00 93.19 181 LEU A N 1
ATOM 1473 C CA . LEU A 1 181 ? 3.283 -10.220 -11.967 1.00 93.19 181 LEU A CA 1
ATOM 1474 C C . LEU A 1 181 ? 4.133 -11.488 -11.905 1.00 93.19 181 LEU A C 1
ATOM 1476 O O . LEU A 1 181 ? 3.746 -12.469 -11.270 1.00 93.19 181 LEU A O 1
ATOM 1480 N N . ALA A 1 182 ? 5.286 -11.449 -12.562 1.00 92.25 182 ALA A N 1
ATOM 1481 C CA . ALA A 1 182 ? 6.374 -12.403 -12.369 1.00 92.25 182 ALA A CA 1
ATOM 1482 C C . ALA A 1 182 ? 7.541 -11.691 -11.667 1.00 92.25 182 ALA A C 1
ATOM 1484 O O . ALA A 1 182 ? 7.582 -10.472 -11.714 1.00 92.25 182 ALA A O 1
ATOM 1485 N N . ASP A 1 183 ? 8.471 -12.381 -11.019 1.00 91.94 183 ASP A N 1
ATOM 1486 C CA . ASP A 1 183 ? 9.777 -11.804 -10.667 1.00 91.94 183 ASP A CA 1
ATOM 1487 C C . ASP A 1 183 ? 10.872 -12.259 -11.644 1.00 91.94 183 ASP A C 1
ATOM 1489 O O . ASP A 1 183 ? 10.630 -13.023 -12.583 1.00 91.94 183 ASP A O 1
ATOM 1493 N N . VAL A 1 184 ? 12.104 -11.802 -11.409 1.00 89.62 184 VAL A N 1
ATOM 1494 C CA . VAL A 1 184 ? 13.303 -12.228 -12.155 1.00 89.62 184 VAL A CA 1
ATOM 1495 C C . VAL A 1 184 ? 13.581 -13.736 -12.076 1.00 89.62 184 VAL A C 1
ATOM 1497 O O . VAL A 1 184 ? 14.332 -14.256 -12.898 1.00 89.62 184 VAL A O 1
ATOM 1500 N N . HIS A 1 185 ? 12.977 -14.448 -11.121 1.00 91.31 185 HIS A N 1
ATOM 1501 C CA . HIS A 1 185 ? 13.058 -15.901 -10.963 1.00 91.31 185 HIS A CA 1
ATOM 1502 C C . HIS A 1 185 ? 11.841 -16.625 -11.550 1.00 91.31 185 HIS A C 1
ATOM 1504 O O . HIS A 1 185 ? 11.685 -17.828 -11.345 1.00 91.31 185 HIS A O 1
ATOM 1510 N N . THR A 1 186 ? 10.993 -15.921 -12.308 1.00 89.81 186 THR A N 1
ATOM 1511 C CA . THR A 1 186 ? 9.760 -16.422 -12.936 1.00 89.81 186 THR A CA 1
ATOM 1512 C C . THR A 1 186 ? 8.671 -16.867 -11.955 1.00 89.81 186 THR A C 1
ATOM 1514 O O . THR A 1 186 ? 7.662 -17.443 -12.371 1.00 89.81 186 THR A O 1
ATOM 1517 N N . VAL A 1 187 ? 8.810 -16.556 -10.662 1.00 93.56 187 VAL A N 1
ATOM 1518 C CA . VAL A 1 187 ? 7.752 -16.783 -9.673 1.00 93.56 187 VAL A CA 1
ATOM 1519 C C . VAL A 1 187 ? 6.609 -15.835 -9.985 1.00 93.56 187 VAL A C 1
ATOM 1521 O O . VAL A 1 187 ? 6.820 -14.637 -10.150 1.00 93.56 187 VAL A O 1
ATOM 1524 N N . ARG A 1 188 ? 5.386 -16.364 -10.067 1.00 94.56 188 ARG A N 1
ATOM 1525 C CA . ARG A 1 188 ? 4.197 -15.579 -10.408 1.00 94.56 188 ARG A CA 1
ATOM 1526 C C . ARG A 1 188 ? 3.338 -15.324 -9.183 1.00 94.56 188 ARG A C 1
ATOM 1528 O O . ARG A 1 188 ? 3.123 -16.223 -8.373 1.00 94.56 188 ARG A O 1
ATOM 1535 N N . LYS A 1 189 ? 2.797 -14.111 -9.083 1.00 95.06 189 LYS A N 1
ATOM 1536 C CA . LYS A 1 189 ? 1.844 -13.730 -8.040 1.00 95.06 189 LYS A CA 1
ATOM 1537 C C . LYS A 1 189 ? 0.712 -12.906 -8.618 1.00 95.06 189 LYS A C 1
ATOM 1539 O O . LYS A 1 189 ? 0.942 -11.926 -9.326 1.00 95.06 189 LYS A O 1
ATOM 1544 N N . THR A 1 190 ? -0.504 -13.313 -8.284 1.00 96.38 190 THR A N 1
ATOM 1545 C CA . THR A 1 190 ? -1.730 -12.606 -8.641 1.00 96.38 190 THR A CA 1
ATOM 1546 C C . THR A 1 190 ? -2.106 -11.643 -7.522 1.00 96.38 190 THR A C 1
ATOM 1548 O O . THR A 1 190 ? -2.233 -12.037 -6.363 1.00 96.38 190 THR A O 1
ATOM 1551 N N . TYR A 1 191 ? -2.284 -10.378 -7.877 1.00 96.19 191 TYR A N 1
ATOM 1552 C CA . TYR A 1 191 ? -2.731 -9.309 -6.998 1.00 96.19 191 TYR A CA 1
ATOM 1553 C C . TYR A 1 191 ? -4.181 -8.983 -7.303 1.00 96.19 191 TYR A C 1
ATOM 1555 O O . TYR A 1 191 ? -4.532 -8.793 -8.461 1.00 96.19 191 TYR A O 1
ATOM 1563 N N . LYS A 1 192 ? -4.997 -8.882 -6.255 1.00 96.50 192 LYS A N 1
ATOM 1564 C CA . LYS A 1 192 ? -6.389 -8.431 -6.325 1.00 96.50 192 LYS A CA 1
ATOM 1565 C C . LYS A 1 192 ? -6.504 -7.053 -5.699 1.00 96.50 192 LYS A C 1
ATOM 1567 O O . LYS A 1 192 ? -5.873 -6.789 -4.674 1.00 96.50 192 LYS A O 1
ATOM 1572 N N . LEU A 1 193 ? -7.327 -6.197 -6.286 1.00 96.31 193 LEU A N 1
ATOM 1573 C CA . LEU A 1 193 ? -7.619 -4.876 -5.751 1.00 96.31 193 LEU A CA 1
ATOM 1574 C C . LEU A 1 193 ? -8.321 -4.994 -4.393 1.00 96.31 193 LEU A C 1
ATOM 1576 O O . LEU A 1 193 ? -9.310 -5.713 -4.254 1.00 96.31 193 LEU A O 1
ATOM 1580 N N . ARG A 1 194 ? -7.802 -4.283 -3.386 1.00 95.44 194 ARG A N 1
ATOM 1581 C CA . ARG A 1 194 ? -8.330 -4.314 -2.008 1.00 95.44 194 ARG A CA 1
ATOM 1582 C C . ARG A 1 194 ? -8.909 -2.994 -1.514 1.00 95.44 194 ARG A C 1
ATOM 1584 O O . ARG A 1 194 ? -9.644 -2.991 -0.535 1.00 95.44 194 ARG A O 1
ATOM 1591 N N . GLY A 1 195 ? -8.592 -1.887 -2.171 1.00 94.50 195 GLY A N 1
ATOM 1592 C CA . GLY A 1 195 ? -9.122 -0.576 -1.825 1.00 94.50 195 GLY A CA 1
ATOM 1593 C C . GLY A 1 195 ? -8.660 0.475 -2.820 1.00 94.50 195 GLY A C 1
ATOM 1594 O O . GLY A 1 195 ? -7.585 0.347 -3.407 1.00 94.50 195 GLY A O 1
ATOM 1595 N N . ILE A 1 196 ? -9.481 1.504 -3.002 1.00 93.44 196 ILE A N 1
ATOM 1596 C CA . ILE A 1 196 ? -9.170 2.682 -3.810 1.00 93.44 196 ILE A CA 1
ATOM 1597 C C . ILE A 1 196 ? -9.358 3.883 -2.895 1.00 93.44 196 ILE A C 1
ATOM 1599 O O . ILE A 1 196 ? -10.390 3.988 -2.246 1.00 93.44 196 ILE A O 1
ATOM 1603 N N . ILE A 1 197 ? -8.374 4.779 -2.839 1.00 93.19 197 ILE A N 1
ATOM 1604 C CA . ILE A 1 197 ? -8.493 6.019 -2.072 1.00 93.19 197 ILE A CA 1
ATOM 1605 C C . ILE A 1 197 ? -8.679 7.169 -3.056 1.00 93.19 197 ILE A C 1
ATOM 1607 O O . ILE A 1 197 ? -7.781 7.474 -3.843 1.00 93.19 197 ILE A O 1
ATOM 1611 N N . TYR A 1 198 ? -9.840 7.810 -2.999 1.00 90.50 198 TYR A N 1
ATOM 1612 C CA . TYR A 1 198 ? -10.183 8.965 -3.819 1.00 90.50 198 TYR A CA 1
ATOM 1613 C C . TYR A 1 198 ? -9.821 10.258 -3.099 1.00 90.50 198 TYR A C 1
ATOM 1615 O O . TYR A 1 198 ? -9.892 10.337 -1.874 1.00 90.50 198 TYR A O 1
ATOM 1623 N N . HIS A 1 199 ? -9.473 11.286 -3.868 1.00 89.00 199 HIS A N 1
ATOM 1624 C CA . HIS A 1 199 ? -9.223 12.632 -3.366 1.00 89.00 199 HIS A CA 1
ATOM 1625 C C . HIS A 1 199 ? -10.151 13.628 -4.058 1.00 89.00 199 HIS A C 1
ATOM 1627 O O . HIS A 1 199 ? -10.174 13.699 -5.286 1.00 89.00 199 HIS A O 1
ATOM 1633 N N . SER A 1 200 ? -10.884 14.420 -3.280 1.00 84.88 200 SER A N 1
ATOM 1634 C CA . SER A 1 200 ? -11.681 15.540 -3.784 1.00 84.88 200 SER A CA 1
ATOM 1635 C C . SER A 1 200 ? -11.850 16.596 -2.696 1.00 84.88 200 SER A C 1
ATOM 1637 O O . SER A 1 200 ? -12.013 16.258 -1.526 1.00 84.88 200 SER A O 1
ATOM 1639 N N . GLY A 1 201 ? -11.795 17.879 -3.064 1.00 80.69 201 GLY A N 1
ATOM 1640 C CA . GLY A 1 201 ? -12.091 18.984 -2.143 1.00 80.69 201 GLY A CA 1
ATOM 1641 C C . GLY A 1 201 ? -11.253 18.998 -0.855 1.00 80.69 201 GLY A C 1
ATOM 1642 O O . GLY A 1 201 ? -11.793 19.284 0.209 1.00 80.69 201 GLY A O 1
ATOM 1643 N N . ASN A 1 202 ? -9.954 18.673 -0.935 1.00 82.25 202 ASN A N 1
ATOM 1644 C CA . ASN A 1 202 ? -9.031 18.518 0.208 1.00 82.25 202 ASN A CA 1
ATOM 1645 C C . ASN A 1 202 ? -9.402 17.391 1.191 1.00 82.25 202 ASN A C 1
ATOM 1647 O O . ASN A 1 202 ? -8.967 17.393 2.346 1.00 82.25 202 ASN A O 1
ATOM 1651 N N . HIS A 1 203 ? -10.203 16.423 0.749 1.00 87.81 203 HIS A N 1
ATOM 1652 C CA . HIS A 1 203 ? -10.630 15.281 1.542 1.00 87.81 203 HIS A CA 1
ATOM 1653 C C . HIS A 1 203 ? -10.311 13.969 0.824 1.00 87.81 203 HIS A C 1
ATOM 1655 O O . HIS A 1 203 ? -10.338 13.893 -0.406 1.00 87.81 203 HIS A O 1
ATOM 1661 N N . PHE A 1 204 ? -10.016 12.933 1.609 1.00 89.12 204 PHE A N 1
ATOM 1662 C CA . PHE A 1 204 ? -9.818 11.574 1.116 1.00 89.12 204 PHE A CA 1
ATOM 1663 C C . PHE A 1 204 ? -10.960 10.671 1.578 1.00 89.12 204 PHE A C 1
ATOM 1665 O O . PHE A 1 204 ? -11.418 10.802 2.712 1.00 89.12 204 PHE A O 1
ATOM 1672 N N . THR A 1 205 ? -11.385 9.745 0.720 1.00 89.56 205 THR A N 1
ATOM 1673 C CA . THR A 1 205 ? -12.356 8.687 1.045 1.00 89.56 205 THR A CA 1
ATOM 1674 C C . THR A 1 205 ? -11.909 7.350 0.447 1.00 89.56 205 THR A C 1
ATOM 1676 O O . THR A 1 205 ? -11.179 7.350 -0.548 1.00 89.56 205 THR A O 1
ATOM 1679 N N . ALA A 1 206 ? -12.302 6.233 1.062 1.00 85.88 206 ALA A N 1
ATOM 1680 C CA . ALA A 1 206 ? -11.901 4.874 0.697 1.00 85.88 206 ALA A CA 1
ATOM 1681 C C . ALA A 1 206 ? -13.064 3.886 0.812 1.00 85.88 206 ALA A C 1
ATOM 1683 O O . ALA A 1 206 ? -13.907 4.094 1.716 1.00 85.88 206 ALA A O 1
#

pLDDT: mean 87.33, std 11.31, range [51.69, 97.75]